Protein AF-A0A5C8AR98-F1 (afdb_monomer)

Solvent-accessible surface area (backbone atoms only — not comparable to full-atom values): 14645 Å² total; per-residue (Å²): 131,91,58,59,69,57,48,48,54,54,23,56,75,71,76,42,85,56,74,58,65,48,78,41,37,35,35,61,92,88,49,89,44,64,19,37,32,34,37,34,25,35,30,63,60,7,46,53,24,51,51,50,48,51,57,49,11,64,72,74,47,91,90,58,56,40,41,34,70,68,54,47,64,74,40,34,58,44,38,34,36,35,43,28,59,73,58,4,58,55,40,26,49,42,26,17,29,102,68,45,65,72,72,46,92,63,66,51,70,70,27,52,56,45,33,53,51,53,54,52,56,48,32,74,59,40,42,93,34,32,30,42,49,38,61,37,50,45,89,38,68,63,40,36,51,45,38,40,50,51,53,54,46,25,74,75,68,71,36,48,48,29,51,47,54,79,62,79,47,78,52,76,87,46,51,64,57,50,49,48,54,54,17,63,75,65,78,45,61,51,73,65,50,72,68,38,67,79,72,68,59,76,37,27,67,78,91,44,71,67,58,46,42,53,26,24,33,63,13,55,29,52,64,67,62,29,50,50,8,48,52,39,37,54,51,53,53,62,53,18,56,90,47,71,82,84,78,79,75,80,87,76,80,82,83,50,80,88,73,58,77,80,86,78,127

Sequence (265 aa):
MSSWVELEKEAKKAGVQPIFGIEIYTAPPEARSKHHMTLLAMNQEGLANINRMVSQSYADFYYKPTVTWETLKKYSAGIIALSGCADSQLASVLLGGKLYGEQRLEYTDRQFQHAIRVIRTYQQVFGRRYYIEVQRFSSFERTCILNPALQKLSRITGALLAATADVHYPYKSDTRMQSILYGAHRNADIQELETNWELGIPLTYPESDEEILKDLINTGLSAENAYEAIQTTADIAERCKGVELPKAPALKYKIREEDWESWSA

pLDDT: mean 90.5, std 10.05, range [57.72, 98.88]

Radius of gyration: 21.65 Å; Cα contacts (8 Å, |Δi|>4): 418; chains: 1; bounding box: 57×43×85 Å

Foldseek 3Di:
DPCVVVQVVVCVVVVHFDKDKDWAWEDDQPQPQTATKIKTQLAQLSVVLRVVQQVVLVVRHDPGSYRYPVSLQVRVPRMAIEQDDCRGPLNCLAANDDRGDDGHLGGDPVSLVVSLVVQVSVCVRNPLSYAYEQELQLVDSSSLSVLVSSVVSCVVNVHAYAYDLQADDADLVCLLVVLVVVCVVVVHDSVVSVPPVVSNGHSHDDPDLVSSLVSSVSSVDDSVSSVRNHVVNVVSSVSNPPH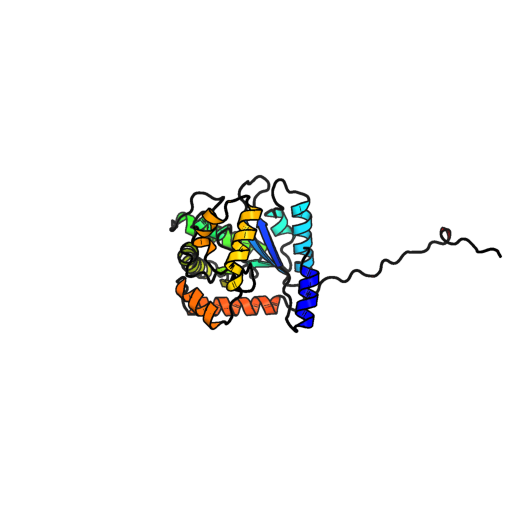DDDDDDPDDDDDDPVNDDPPDD

Structure (mmCIF, N/CA/C/O backbone):
data_AF-A0A5C8AR98-F1
#
_entry.id   AF-A0A5C8AR98-F1
#
loop_
_atom_site.group_PDB
_atom_site.id
_atom_site.type_symbol
_atom_site.label_atom_id
_atom_site.label_alt_id
_atom_site.label_comp_id
_atom_site.label_asym_id
_atom_site.label_entity_id
_atom_site.label_seq_id
_atom_site.pdbx_PDB_ins_code
_atom_site.Cartn_x
_atom_site.Cartn_y
_atom_site.Cartn_z
_atom_site.occupancy
_atom_site.B_iso_or_equiv
_atom_site.auth_seq_id
_atom_site.auth_comp_id
_atom_site.auth_asym_id
_atom_site.auth_atom_id
_atom_site.pdbx_PDB_model_num
ATOM 1 N N . MET A 1 1 ? -2.351 -7.154 15.971 1.00 66.88 1 MET A N 1
ATOM 2 C CA . MET A 1 1 ? -1.849 -5.799 15.661 1.00 66.88 1 MET A CA 1
ATOM 3 C C . MET A 1 1 ? -1.510 -5.093 16.962 1.00 66.88 1 MET A C 1
ATOM 5 O O . MET A 1 1 ? -2.425 -4.743 17.693 1.00 66.88 1 MET A O 1
ATOM 9 N N . SER A 1 2 ? -0.228 -4.972 17.308 1.00 71.44 2 SER A N 1
ATOM 10 C CA . SER A 1 2 ? 0.214 -4.471 18.623 1.00 71.44 2 SER A CA 1
ATOM 11 C C . SER A 1 2 ? 0.209 -2.942 18.750 1.00 71.44 2 SER A C 1
ATOM 13 O O . SER A 1 2 ? 0.084 -2.439 19.859 1.00 71.44 2 SER A O 1
ATOM 15 N N . SER A 1 3 ? 0.307 -2.198 17.644 1.00 86.50 3 SER A N 1
ATOM 16 C CA . SER A 1 3 ? 0.507 -0.737 17.656 1.00 86.50 3 SER A CA 1
ATOM 17 C C . SER A 1 3 ? -0.762 0.104 17.483 1.00 86.50 3 SER A C 1
ATOM 19 O O . SER A 1 3 ? -0.737 1.302 17.753 1.00 86.50 3 SER A O 1
ATOM 21 N N . TRP A 1 4 ? -1.884 -0.486 17.058 1.00 93.94 4 TRP A N 1
ATOM 22 C CA . TRP A 1 4 ? -3.091 0.280 16.713 1.00 93.94 4 TRP A CA 1
ATOM 23 C C . TRP A 1 4 ? -3.683 1.059 17.893 1.00 93.94 4 TRP A C 1
ATOM 25 O O . TRP A 1 4 ? -4.171 2.168 17.704 1.00 93.94 4 TRP A O 1
ATOM 35 N N . VAL A 1 5 ? -3.624 0.506 19.109 1.00 92.94 5 VAL A N 1
ATOM 36 C CA . VAL A 1 5 ? -4.147 1.175 20.313 1.00 92.94 5 VAL A CA 1
ATOM 37 C C . VAL A 1 5 ? -3.390 2.470 20.598 1.00 92.94 5 VAL A C 1
ATOM 39 O O . VAL A 1 5 ? -4.013 3.475 20.929 1.00 92.94 5 VAL A O 1
ATOM 42 N N . GLU A 1 6 ? -2.065 2.451 20.460 1.00 93.69 6 GLU A N 1
ATOM 43 C CA . GLU A 1 6 ? -1.239 3.634 20.700 1.00 93.69 6 GLU A CA 1
ATOM 44 C C . GLU A 1 6 ? -1.427 4.669 19.588 1.00 93.69 6 GLU A C 1
ATOM 46 O O . GLU A 1 6 ? -1.637 5.844 19.878 1.00 93.69 6 GLU A O 1
ATOM 51 N N . LEU A 1 7 ? -1.492 4.214 18.329 1.00 94.38 7 LEU A N 1
ATOM 52 C CA . LEU A 1 7 ? -1.832 5.063 17.185 1.00 94.38 7 LEU A CA 1
ATOM 53 C C . LEU A 1 7 ? -3.145 5.821 17.416 1.00 94.38 7 LEU A C 1
ATOM 55 O O . LEU A 1 7 ? -3.187 7.034 17.241 1.00 94.38 7 LEU A O 1
ATOM 59 N N . GLU A 1 8 ? -4.214 5.128 17.823 1.00 95.19 8 GLU A N 1
ATOM 60 C CA . GLU A 1 8 ? -5.515 5.766 18.040 1.00 95.19 8 GLU A CA 1
ATOM 61 C C . GLU A 1 8 ? -5.457 6.822 19.153 1.00 95.19 8 GLU A C 1
ATOM 63 O O . GLU A 1 8 ? -6.025 7.906 19.006 1.00 95.19 8 GLU A O 1
ATOM 68 N N . LYS A 1 9 ? -4.772 6.522 20.263 1.00 94.75 9 LYS A N 1
ATOM 69 C CA . LYS A 1 9 ? -4.639 7.443 21.399 1.00 94.75 9 LYS A CA 1
ATOM 70 C C . LYS A 1 9 ? -3.886 8.711 21.013 1.00 94.75 9 LYS A C 1
ATOM 72 O O . LYS A 1 9 ? -4.386 9.803 21.278 1.00 94.75 9 LYS A O 1
ATOM 77 N N . GLU A 1 10 ? -2.715 8.572 20.399 1.00 96.44 10 GLU A N 1
ATOM 78 C CA . GLU A 1 10 ? -1.867 9.716 20.059 1.00 96.44 10 GLU A CA 1
ATOM 79 C C . GLU A 1 10 ? -2.458 10.540 18.911 1.00 96.44 10 GLU A C 1
ATOM 81 O O . GLU A 1 10 ? -2.484 11.768 18.993 1.00 96.44 10 GLU A O 1
ATOM 86 N N . ALA A 1 11 ? -3.054 9.892 17.903 1.00 95.88 11 ALA A N 1
ATOM 87 C CA . ALA A 1 11 ? -3.754 10.593 16.828 1.00 95.88 11 ALA A CA 1
ATOM 88 C C . ALA A 1 11 ? -4.923 11.433 17.373 1.00 95.88 11 ALA A C 1
ATOM 90 O O . ALA A 1 11 ? -5.027 12.620 17.065 1.00 95.88 11 ALA A O 1
ATOM 91 N N . LYS A 1 12 ? -5.745 10.868 18.275 1.00 94.25 12 LYS A N 1
ATOM 92 C CA . LYS A 1 12 ? -6.845 11.601 18.927 1.00 94.25 12 LYS A CA 1
ATOM 93 C C . LYS A 1 12 ? -6.345 12.795 19.746 1.00 94.25 12 LYS A C 1
ATOM 95 O O . LYS A 1 12 ? -6.951 13.860 19.668 1.00 94.25 12 LYS A O 1
ATOM 100 N N . LYS A 1 13 ? -5.246 12.649 20.499 1.00 97.44 13 LYS A N 1
ATOM 101 C CA . LYS A 1 13 ? -4.630 13.766 21.246 1.00 97.44 13 LYS A CA 1
ATOM 102 C C . LYS A 1 13 ? -4.146 14.884 20.322 1.00 97.44 13 LYS A C 1
ATOM 104 O O . LYS A 1 13 ? -4.284 16.051 20.670 1.00 97.44 13 LYS A O 1
ATOM 109 N N . ALA A 1 14 ? -3.605 14.528 19.159 1.00 97.38 14 ALA A N 1
ATOM 110 C CA . ALA A 1 14 ? -3.105 15.472 18.164 1.00 97.38 14 ALA A CA 1
ATOM 111 C C . ALA A 1 14 ? -4.199 16.057 17.248 1.00 97.38 14 ALA A C 1
ATOM 113 O O . ALA A 1 14 ? -3.895 16.898 16.407 1.00 97.38 14 ALA A O 1
ATOM 114 N N . GLY A 1 15 ? -5.460 15.620 17.372 1.00 97.19 15 GLY A N 1
ATOM 115 C CA . GLY A 1 15 ? -6.537 16.029 16.462 1.00 97.19 15 GLY A CA 1
ATOM 116 C C . GLY A 1 15 ? -6.395 15.464 15.042 1.00 97.19 15 GLY A C 1
ATOM 117 O O . GLY A 1 15 ? -6.962 16.016 14.103 1.00 97.19 15 GLY A O 1
ATOM 118 N N . VAL A 1 16 ? -5.642 14.373 14.881 1.00 96.19 16 VAL A N 1
ATOM 119 C CA . VAL A 1 16 ? -5.394 13.689 13.606 1.00 96.19 16 VAL A CA 1
ATOM 120 C C . VAL A 1 16 ? -6.292 12.457 13.502 1.00 96.19 16 VAL A C 1
ATOM 122 O O . VAL A 1 16 ? -6.479 11.722 14.472 1.00 96.19 16 VAL A O 1
ATOM 125 N N . GLN A 1 17 ? -6.846 12.201 12.317 1.00 95.50 17 GLN A N 1
ATOM 126 C CA . GLN A 1 17 ? -7.608 10.980 12.055 1.00 95.50 17 GLN A CA 1
ATOM 127 C C . GLN A 1 17 ? -6.656 9.773 11.932 1.00 95.50 17 GLN A C 1
ATOM 129 O O . GLN A 1 17 ? -5.823 9.759 11.024 1.00 95.50 17 GLN A O 1
ATOM 134 N N . PRO A 1 18 ? -6.783 8.728 12.771 1.00 96.56 18 PRO A N 1
ATOM 135 C CA . PRO A 1 18 ? -6.050 7.486 12.561 1.00 96.56 18 PRO A CA 1
ATOM 136 C C . PRO A 1 18 ? -6.662 6.675 11.409 1.00 96.56 18 PRO A C 1
ATOM 138 O O . PRO A 1 18 ? -7.883 6.589 11.275 1.00 96.56 18 PRO A O 1
ATOM 141 N N . ILE A 1 19 ? -5.813 6.025 10.610 1.00 97.56 19 ILE A N 1
ATOM 142 C CA . ILE A 1 19 ? -6.217 5.009 9.629 1.00 97.56 19 ILE A CA 1
ATOM 143 C C . ILE A 1 19 ? -5.607 3.679 10.059 1.00 97.56 19 ILE A C 1
ATOM 145 O O . ILE A 1 19 ? -4.396 3.566 10.248 1.00 97.56 19 ILE A O 1
ATOM 149 N N . PHE A 1 20 ? -6.448 2.659 10.209 1.00 97.69 20 PHE A N 1
ATOM 150 C CA . PHE A 1 20 ? -6.004 1.332 10.618 1.00 97.69 20 PHE A CA 1
ATOM 151 C C . PHE A 1 20 ? -5.738 0.467 9.395 1.00 97.69 20 PHE A C 1
ATOM 153 O O . PHE A 1 20 ? -6.636 0.191 8.600 1.00 97.69 20 PHE A O 1
ATOM 160 N N . GLY A 1 21 ? -4.497 0.019 9.263 1.00 96.69 21 GLY A N 1
ATOM 161 C CA . GLY A 1 21 ? -4.063 -0.801 8.148 1.00 96.69 21 GLY A CA 1
ATOM 162 C C . GLY A 1 21 ? -2.933 -1.746 8.514 1.00 96.69 21 GLY A C 1
ATOM 163 O O . GLY A 1 21 ? -2.458 -1.774 9.655 1.00 96.69 21 GLY A O 1
ATOM 164 N N . ILE A 1 22 ? -2.541 -2.549 7.535 1.00 96.50 22 ILE A N 1
ATOM 165 C CA . ILE A 1 22 ? -1.459 -3.518 7.642 1.00 96.50 22 ILE A CA 1
ATOM 166 C C . ILE A 1 22 ? -0.828 -3.755 6.268 1.00 96.50 22 ILE A C 1
ATOM 168 O O . ILE A 1 22 ? -1.531 -3.850 5.262 1.00 96.50 22 ILE A O 1
ATOM 172 N N . GLU A 1 23 ? 0.491 -3.909 6.238 1.00 96.25 23 GLU A N 1
ATOM 173 C CA . GLU A 1 23 ? 1.185 -4.548 5.125 1.00 96.25 23 GLU A CA 1
ATOM 174 C C . GLU A 1 23 ? 1.235 -6.061 5.383 1.00 96.25 23 GLU A C 1
ATOM 176 O O . GLU A 1 23 ? 1.822 -6.527 6.363 1.00 96.25 23 GLU A O 1
ATOM 181 N N . ILE A 1 24 ? 0.553 -6.843 4.546 1.00 94.94 24 ILE A N 1
ATOM 182 C CA . ILE A 1 24 ? 0.507 -8.303 4.671 1.00 94.94 24 ILE A CA 1
ATOM 183 C C . ILE A 1 24 ? 1.537 -8.966 3.763 1.00 94.94 24 ILE A C 1
ATOM 185 O O . ILE A 1 24 ? 1.798 -8.510 2.652 1.00 94.94 24 ILE A O 1
ATOM 189 N N . TYR A 1 25 ? 2.024 -10.130 4.189 1.00 92.94 25 TYR A N 1
ATOM 190 C CA . TYR A 1 25 ? 2.599 -11.103 3.269 1.00 92.94 25 TYR A CA 1
ATOM 191 C C . TYR A 1 25 ? 1.483 -11.905 2.603 1.00 92.94 25 TYR A C 1
ATOM 193 O O . TYR A 1 25 ? 0.635 -12.472 3.294 1.00 92.94 25 TYR A O 1
ATOM 201 N N . THR A 1 26 ? 1.515 -12.027 1.279 1.00 90.75 26 THR A N 1
ATOM 202 C CA . THR A 1 26 ? 0.607 -12.883 0.511 1.00 90.75 26 THR A CA 1
ATOM 203 C C . THR A 1 26 ? 1.365 -13.819 -0.421 1.00 90.75 26 THR A C 1
ATOM 205 O O . THR A 1 26 ? 2.328 -13.428 -1.085 1.00 90.75 26 THR A O 1
ATOM 208 N N . ALA A 1 27 ? 0.954 -15.083 -0.420 1.00 87.75 27 ALA A N 1
ATOM 209 C CA . ALA A 1 27 ? 1.462 -16.138 -1.284 1.00 87.75 27 ALA A CA 1
ATOM 210 C C . ALA A 1 27 ? 0.544 -17.372 -1.181 1.00 87.75 27 ALA A C 1
ATOM 212 O O . ALA A 1 27 ? -0.232 -17.479 -0.222 1.00 87.75 27 ALA A O 1
ATOM 213 N N . PRO A 1 28 ? 0.644 -18.340 -2.107 1.00 80.56 28 PRO A N 1
ATOM 214 C CA . PRO A 1 28 ? 0.203 -19.706 -1.835 1.00 80.56 28 PRO A CA 1
ATOM 215 C C . PRO A 1 28 ? 0.894 -20.263 -0.569 1.00 80.56 28 PRO A C 1
ATOM 217 O O . PRO A 1 28 ? 2.057 -19.923 -0.349 1.00 80.56 28 PRO A O 1
ATOM 220 N N . PRO A 1 29 ? 0.243 -21.127 0.238 1.00 69.44 29 PRO A N 1
ATOM 221 C CA . PRO A 1 29 ? 0.796 -21.618 1.511 1.00 69.44 29 PRO A CA 1
ATOM 222 C C . PRO A 1 29 ? 2.224 -22.177 1.420 1.00 69.44 29 PRO A C 1
ATOM 224 O O . PRO A 1 29 ? 3.073 -21.856 2.246 1.00 69.44 29 PRO A O 1
ATOM 227 N N . GLU A 1 30 ? 2.499 -22.947 0.365 1.00 72.69 30 GLU A N 1
ATOM 228 C CA . GLU A 1 30 ? 3.781 -23.634 0.151 1.00 72.69 30 GLU A CA 1
ATOM 229 C C . GLU A 1 30 ? 4.837 -22.771 -0.558 1.00 72.69 30 GLU A C 1
ATOM 231 O O . GLU A 1 30 ? 5.970 -23.201 -0.791 1.00 72.69 30 GLU A O 1
ATOM 236 N N . ALA A 1 31 ? 4.483 -21.548 -0.958 1.00 77.75 31 ALA A N 1
ATOM 237 C CA . ALA A 1 31 ? 5.406 -20.684 -1.669 1.00 77.75 31 ALA A CA 1
ATOM 238 C C . ALA A 1 31 ? 6.447 -20.105 -0.703 1.00 77.75 31 ALA A C 1
ATOM 240 O O . ALA A 1 31 ? 6.134 -19.425 0.277 1.00 77.75 31 ALA A O 1
ATOM 241 N N . ARG A 1 32 ? 7.725 -20.331 -1.024 1.00 73.06 32 ARG A N 1
ATOM 242 C CA . ARG A 1 32 ? 8.847 -19.706 -0.306 1.00 73.06 32 ARG A CA 1
ATOM 243 C C . ARG A 1 32 ? 8.850 -18.187 -0.476 1.00 73.06 32 ARG A C 1
ATOM 245 O O . ARG A 1 32 ? 9.189 -17.460 0.454 1.00 73.06 32 ARG A O 1
ATOM 252 N N . SER A 1 33 ? 8.462 -17.725 -1.658 1.00 80.56 33 SER A N 1
ATOM 253 C CA . SER A 1 33 ? 8.428 -16.315 -2.028 1.00 80.56 33 SER A CA 1
ATOM 254 C C . SER A 1 33 ? 7.096 -15.700 -1.638 1.00 80.56 33 SER A C 1
ATOM 256 O O . SER A 1 33 ? 6.040 -16.235 -1.974 1.00 80.56 33 SER A O 1
ATOM 258 N N . LYS A 1 34 ? 7.154 -14.570 -0.935 1.00 86.62 34 LYS A N 1
ATOM 259 C CA . LYS A 1 34 ? 5.983 -13.851 -0.434 1.00 86.62 34 LYS A CA 1
ATOM 260 C C . LYS A 1 34 ? 5.996 -12.436 -0.966 1.00 86.62 34 LYS A C 1
ATOM 262 O O . LYS A 1 34 ? 7.065 -11.843 -1.078 1.00 86.62 34 LYS A O 1
ATOM 267 N N . HIS A 1 35 ? 4.815 -11.921 -1.259 1.00 91.00 35 HIS A N 1
ATOM 268 C CA . HIS A 1 35 ? 4.629 -10.570 -1.759 1.00 91.00 35 HIS A CA 1
ATOM 269 C C . HIS A 1 35 ? 4.024 -9.677 -0.695 1.00 91.00 35 HIS A C 1
ATOM 271 O O . HIS A 1 35 ? 3.261 -10.152 0.146 1.00 91.00 35 HIS A O 1
ATOM 277 N N . HIS A 1 36 ? 4.343 -8.392 -0.759 1.00 94.00 36 HIS A N 1
ATOM 278 C CA . HIS A 1 36 ? 3.704 -7.392 0.082 1.00 94.00 36 HIS A CA 1
ATOM 279 C C . HIS A 1 36 ? 2.401 -6.897 -0.552 1.00 94.00 36 HIS A C 1
ATOM 281 O O . HIS A 1 36 ? 2.277 -6.824 -1.778 1.00 94.00 36 HIS A O 1
ATOM 287 N N . MET A 1 37 ? 1.426 -6.570 0.291 1.00 96.44 37 MET A N 1
ATOM 288 C CA . MET A 1 37 ? 0.180 -5.922 -0.108 1.00 96.44 37 MET A CA 1
ATOM 289 C C . MET A 1 37 ? -0.343 -5.067 1.045 1.00 96.44 37 MET A C 1
ATOM 291 O O . MET A 1 37 ? -0.406 -5.531 2.184 1.00 96.44 37 MET A O 1
ATOM 295 N N . THR A 1 38 ? -0.758 -3.841 0.745 1.00 98.44 38 THR A N 1
ATOM 296 C CA . THR A 1 38 ? -1.234 -2.885 1.750 1.00 98.44 38 THR A CA 1
ATOM 297 C C . THR A 1 38 ? -2.752 -2.972 1.873 1.00 98.44 38 THR A C 1
ATOM 299 O O . THR A 1 38 ? -3.469 -2.810 0.883 1.00 98.44 38 THR A O 1
ATOM 302 N N . LEU A 1 39 ? -3.262 -3.214 3.082 1.00 98.56 39 LEU A N 1
ATOM 303 C CA . LEU A 1 39 ? -4.694 -3.264 3.385 1.00 98.56 39 LEU A CA 1
ATOM 304 C C . LEU A 1 39 ? -5.072 -2.178 4.393 1.00 98.56 39 LEU A C 1
ATOM 306 O O . LEU A 1 39 ? -4.418 -2.038 5.424 1.00 98.56 39 LEU A O 1
ATOM 310 N N . LEU A 1 40 ? -6.167 -1.466 4.133 1.00 98.69 40 LEU A N 1
ATOM 311 C CA . LEU A 1 40 ? -6.716 -0.421 4.998 1.00 98.69 40 LEU A CA 1
ATOM 312 C C . LEU A 1 40 ? -8.167 -0.752 5.369 1.00 98.69 40 LEU A C 1
ATOM 314 O O . LEU A 1 40 ? -8.963 -1.159 4.517 1.00 98.69 40 LEU A O 1
ATOM 318 N N . ALA A 1 41 ? -8.530 -0.571 6.637 1.00 98.50 41 ALA A N 1
ATOM 319 C CA . ALA A 1 41 ? -9.906 -0.701 7.097 1.00 98.50 41 ALA A CA 1
ATOM 320 C C . ALA A 1 41 ? -10.719 0.520 6.645 1.00 98.50 41 ALA A C 1
ATOM 322 O O . ALA A 1 41 ? -10.524 1.620 7.150 1.00 98.50 41 ALA A O 1
ATOM 323 N N . MET A 1 42 ? -11.658 0.314 5.720 1.00 98.44 42 MET A N 1
ATOM 324 C CA . MET A 1 42 ? -12.593 1.353 5.266 1.00 98.44 42 MET A CA 1
ATOM 325 C C . MET A 1 42 ? -13.729 1.568 6.275 1.00 98.44 42 MET A C 1
ATOM 327 O O . 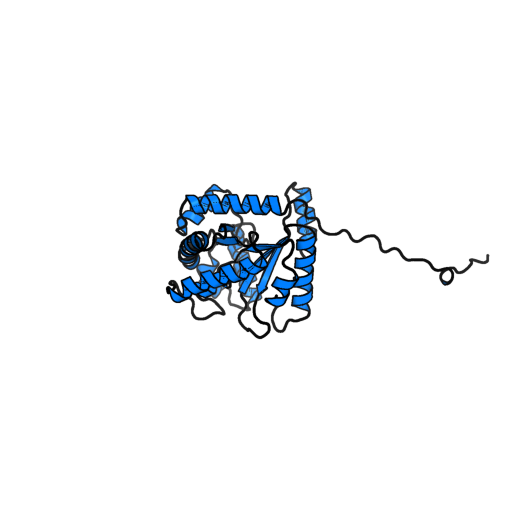MET A 1 42 ? -14.343 2.622 6.323 1.00 98.44 42 MET A O 1
ATOM 331 N N . ASN A 1 43 ? -14.063 0.538 7.054 1.00 98.38 43 ASN A N 1
ATOM 332 C CA . ASN A 1 43 ? -15.117 0.574 8.063 1.00 98.38 43 ASN A CA 1
ATOM 333 C C . ASN A 1 43 ? -14.846 -0.470 9.168 1.00 98.38 43 ASN A C 1
ATOM 335 O O . ASN A 1 43 ? -13.863 -1.215 9.113 1.00 98.38 43 ASN A O 1
ATOM 339 N N . GLN A 1 44 ? -15.744 -0.561 10.154 1.00 97.12 44 GLN A N 1
ATOM 340 C CA . GLN A 1 44 ? -15.611 -1.500 11.277 1.00 97.12 44 GLN A CA 1
ATOM 341 C C . GLN A 1 44 ? -15.624 -2.977 10.859 1.00 97.12 44 GLN A C 1
ATOM 343 O O . GLN A 1 44 ? -14.951 -3.800 11.483 1.00 97.12 44 GLN A O 1
ATOM 348 N N . GLU A 1 45 ? -16.341 -3.329 9.788 1.00 98.12 45 GLU A N 1
ATOM 349 C CA . GLU A 1 45 ? -16.289 -4.681 9.225 1.00 98.12 45 GLU A CA 1
ATOM 350 C C . GLU A 1 45 ? -14.897 -4.972 8.649 1.00 98.12 45 GLU A C 1
ATOM 352 O O . GLU A 1 45 ? -14.323 -6.023 8.932 1.00 98.12 45 GLU A O 1
ATOM 357 N N . GLY A 1 46 ? -14.319 -4.014 7.922 1.00 98.25 46 GLY A N 1
ATOM 358 C CA . GLY A 1 46 ? -12.954 -4.085 7.409 1.00 98.25 46 GLY A CA 1
ATOM 359 C C . GLY A 1 46 ? -11.918 -4.246 8.513 1.00 98.25 46 GLY A C 1
ATOM 360 O O . GLY A 1 46 ? -11.049 -5.107 8.417 1.00 98.25 46 GLY A O 1
ATOM 361 N N . LEU A 1 47 ? -12.050 -3.481 9.598 1.00 97.25 47 LEU A N 1
ATOM 362 C CA . LEU A 1 47 ? -11.192 -3.589 10.779 1.00 97.25 47 LEU A CA 1
ATOM 363 C C . LEU A 1 47 ? -11.250 -4.999 11.392 1.00 97.25 47 LEU A C 1
ATOM 365 O O . LEU A 1 47 ? -10.217 -5.605 11.693 1.00 97.25 47 LEU A O 1
ATOM 369 N N . ALA A 1 48 ? -12.457 -5.544 11.566 1.00 96.31 48 ALA A N 1
ATOM 370 C CA . ALA A 1 48 ? -12.650 -6.896 12.084 1.00 96.31 48 ALA A CA 1
ATOM 371 C C . ALA A 1 48 ? -12.083 -7.954 11.126 1.00 96.31 48 ALA A C 1
ATOM 373 O O . ALA A 1 48 ? -11.446 -8.914 11.561 1.00 96.31 48 ALA A O 1
ATOM 374 N N . ASN A 1 49 ? -12.276 -7.769 9.824 1.00 97.94 49 ASN A N 1
ATOM 375 C CA . ASN A 1 49 ? -11.788 -8.675 8.797 1.00 97.94 49 ASN A CA 1
ATOM 376 C C . ASN A 1 49 ? -10.262 -8.681 8.687 1.00 97.94 49 ASN A C 1
ATOM 378 O O . ASN A 1 49 ? -9.682 -9.764 8.643 1.00 97.94 49 ASN A O 1
ATOM 382 N N . ILE A 1 50 ? -9.600 -7.521 8.745 1.00 97.06 50 ILE A N 1
ATOM 383 C CA . ILE A 1 50 ? -8.133 -7.446 8.820 1.00 97.06 50 ILE A CA 1
ATOM 384 C C . ILE A 1 50 ? -7.632 -8.215 10.045 1.00 97.06 50 ILE A C 1
ATOM 386 O O . ILE A 1 50 ? -6.734 -9.043 9.921 1.00 97.06 50 ILE A O 1
ATOM 390 N N . ASN A 1 51 ? -8.248 -8.022 11.217 1.00 93.94 51 ASN A N 1
ATOM 391 C CA . ASN A 1 51 ? -7.871 -8.780 12.412 1.00 93.94 51 ASN A CA 1
ATOM 392 C C . ASN A 1 51 ? -8.051 -10.295 12.228 1.00 93.94 51 ASN A C 1
ATOM 394 O O . ASN A 1 51 ? -7.159 -11.049 12.602 1.00 93.94 51 ASN A O 1
ATOM 398 N N . ARG A 1 52 ? -9.146 -10.753 11.601 1.00 95.00 52 ARG A N 1
ATOM 399 C CA . ARG A 1 52 ? -9.345 -12.179 11.276 1.00 95.00 52 ARG A CA 1
ATOM 400 C C . ARG A 1 52 ? -8.266 -12.710 10.332 1.00 95.00 52 ARG A C 1
ATOM 402 O O . ARG A 1 52 ? -7.751 -13.797 10.582 1.00 95.00 52 ARG A O 1
ATOM 409 N N . MET A 1 53 ? -7.907 -11.955 9.289 1.00 94.62 53 MET A N 1
ATOM 410 C CA . MET A 1 53 ? -6.829 -12.334 8.366 1.00 94.62 53 MET A CA 1
ATOM 411 C C . MET A 1 53 ? -5.496 -12.481 9.099 1.00 94.62 53 MET A C 1
ATOM 413 O O . MET A 1 53 ? -4.783 -13.453 8.872 1.00 94.62 53 MET A O 1
ATOM 417 N N . VAL A 1 54 ? -5.177 -11.543 9.995 1.00 91.62 54 VAL A N 1
ATOM 418 C CA . VAL A 1 54 ? -3.958 -11.588 10.810 1.00 91.62 54 VAL A CA 1
ATOM 419 C C . VAL A 1 54 ? -3.987 -12.781 11.759 1.00 91.62 54 VAL A C 1
ATOM 421 O O . VAL A 1 54 ? -3.050 -13.565 11.775 1.00 91.62 54 VAL A O 1
ATOM 424 N N . SER A 1 55 ? -5.059 -12.977 12.526 1.00 90.25 55 SER A N 1
ATOM 425 C CA . SER A 1 55 ? -5.155 -14.119 13.441 1.00 90.25 55 SER A CA 1
ATOM 426 C C . SER A 1 55 ? -5.005 -15.455 12.712 1.00 90.25 55 SER A C 1
ATOM 428 O O . SER A 1 55 ? -4.273 -16.321 13.184 1.00 90.25 55 SER A O 1
ATOM 430 N N . GLN A 1 56 ? -5.640 -15.610 11.547 1.00 89.62 56 GLN A N 1
ATOM 431 C CA . GLN A 1 56 ? -5.512 -16.825 10.748 1.00 89.62 56 GLN A CA 1
ATOM 432 C C . GLN A 1 56 ? -4.097 -16.989 10.174 1.00 89.62 56 GLN A C 1
ATOM 434 O O . GLN A 1 56 ? -3.544 -18.084 10.213 1.00 89.62 56 GLN A O 1
ATOM 439 N N . SER A 1 57 ? -3.472 -15.911 9.695 1.00 88.50 57 SER A N 1
ATOM 440 C CA . SER A 1 57 ? -2.119 -15.990 9.138 1.00 88.50 57 SER A CA 1
ATOM 441 C C . SER A 1 57 ? -1.082 -16.417 10.177 1.00 88.50 57 SER A C 1
ATOM 443 O O . SER A 1 57 ? -0.098 -17.049 9.809 1.00 88.50 57 SER A O 1
ATOM 445 N N . TYR A 1 58 ? -1.310 -16.126 11.462 1.00 84.12 58 TYR A N 1
ATOM 446 C CA . TYR A 1 58 ? -0.485 -16.613 12.571 1.00 84.12 58 TYR A CA 1
ATOM 447 C C . TYR A 1 58 ? -0.804 -18.053 13.008 1.00 84.12 58 TYR A C 1
ATOM 449 O O . TYR A 1 58 ? 0.058 -18.699 13.595 1.00 84.12 58 TYR A O 1
ATOM 457 N N . ALA A 1 59 ? -2.006 -18.566 12.740 1.00 79.19 59 ALA A N 1
ATOM 458 C CA . ALA A 1 59 ? -2.350 -19.957 13.040 1.00 79.19 59 ALA A CA 1
ATOM 459 C C . ALA A 1 59 ? -1.736 -20.936 12.024 1.00 79.19 59 ALA A C 1
ATOM 461 O O . ALA A 1 59 ? -1.327 -22.033 12.395 1.00 79.19 59 ALA A O 1
ATOM 462 N N . ASP A 1 60 ? -1.626 -20.509 10.763 1.00 67.75 60 ASP A N 1
ATOM 463 C CA . ASP A 1 60 ? -1.346 -21.397 9.631 1.00 67.75 60 ASP A CA 1
ATOM 464 C C . ASP A 1 60 ? 0.085 -21.246 9.050 1.00 67.75 60 ASP A C 1
ATOM 466 O O . ASP A 1 60 ? 0.360 -21.757 7.964 1.00 67.75 60 ASP A O 1
ATOM 470 N N . PHE A 1 61 ? 1.015 -20.517 9.695 1.00 65.06 61 PHE A N 1
ATOM 471 C CA . PHE A 1 61 ? 2.316 -20.202 9.072 1.00 65.06 61 PHE A CA 1
ATOM 472 C C . PHE A 1 61 ? 3.476 -21.139 9.413 1.00 65.06 61 PHE A C 1
ATOM 474 O O . PHE A 1 61 ? 3.656 -21.568 10.545 1.00 65.06 61 PHE A O 1
ATOM 481 N N . TYR A 1 62 ? 4.350 -21.329 8.417 1.00 57.72 62 TYR A N 1
ATOM 482 C CA . TYR A 1 62 ? 5.614 -22.061 8.550 1.00 57.72 62 TYR A CA 1
ATOM 483 C C . TYR A 1 62 ? 6.835 -21.137 8.777 1.00 57.72 62 TYR A C 1
ATOM 485 O O . TYR A 1 62 ? 7.648 -21.389 9.657 1.00 57.72 62 TYR A O 1
ATOM 493 N N . TYR A 1 63 ? 6.958 -20.028 8.021 1.00 61.75 63 TYR A N 1
ATOM 494 C CA . TYR A 1 63 ? 8.102 -19.082 8.119 1.00 61.75 63 TYR A CA 1
ATOM 495 C C . TYR A 1 63 ? 7.729 -17.642 8.502 1.00 61.75 63 TYR A C 1
ATOM 497 O O . TYR A 1 63 ? 8.416 -16.995 9.282 1.00 61.75 63 TYR A O 1
ATOM 505 N N . LYS A 1 64 ? 6.659 -17.111 7.901 1.00 74.81 64 LYS A N 1
ATOM 506 C CA . LYS A 1 64 ? 6.105 -15.777 8.184 1.00 74.81 64 LYS A CA 1
ATOM 507 C C . LYS A 1 64 ? 4.584 -15.857 8.089 1.00 74.81 64 LYS A C 1
ATOM 509 O O . LYS A 1 64 ? 4.130 -16.537 7.161 1.00 74.81 64 LYS A O 1
ATOM 514 N N . PRO A 1 65 ? 3.824 -15.157 8.941 1.00 83.50 65 PRO A N 1
ATOM 515 C CA . PRO A 1 65 ? 2.372 -15.070 8.819 1.00 83.50 65 PRO A CA 1
ATOM 516 C C . PRO A 1 65 ? 1.980 -14.666 7.398 1.00 83.50 65 PRO A C 1
ATOM 518 O O . PRO A 1 65 ? 2.415 -13.623 6.922 1.00 83.50 65 PRO A O 1
ATOM 521 N N . THR A 1 66 ? 1.254 -15.528 6.679 1.00 89.94 66 THR A N 1
ATOM 522 C CA . THR A 1 66 ? 0.928 -15.332 5.251 1.00 89.94 66 THR A CA 1
ATOM 523 C C . THR A 1 66 ? -0.574 -15.395 5.035 1.00 89.94 66 THR A C 1
ATOM 525 O O . THR A 1 66 ? -1.235 -16.317 5.501 1.00 89.94 66 THR A O 1
ATOM 528 N N . VAL A 1 67 ? -1.116 -14.415 4.319 1.00 92.56 67 VAL A N 1
ATOM 529 C CA . VAL A 1 67 ? -2.525 -14.366 3.933 1.00 92.56 67 VAL A CA 1
ATOM 530 C C . VAL A 1 67 ? -2.678 -14.985 2.544 1.00 92.56 67 VAL A C 1
ATOM 532 O O . VAL A 1 67 ? -2.127 -14.490 1.557 1.00 92.56 67 VAL A O 1
ATOM 535 N N . THR A 1 68 ? -3.431 -16.080 2.470 1.00 92.12 68 THR A N 1
ATOM 536 C CA . THR A 1 68 ? -3.710 -16.795 1.218 1.00 92.12 68 THR A CA 1
ATOM 537 C C . THR A 1 68 ? -4.777 -16.084 0.388 1.00 92.12 68 THR A C 1
ATOM 539 O O . THR A 1 68 ? -5.535 -15.244 0.883 1.00 92.12 68 THR A O 1
ATOM 542 N N . TRP A 1 69 ? -4.886 -16.466 -0.884 1.00 92.75 69 TRP A N 1
ATOM 543 C CA . TRP A 1 69 ? -5.933 -15.972 -1.776 1.00 92.75 69 TRP A CA 1
ATOM 544 C C . TRP A 1 69 ? -7.348 -16.290 -1.262 1.00 92.75 69 TRP A C 1
ATOM 546 O O . TRP A 1 69 ? -8.263 -15.472 -1.356 1.00 92.75 69 TRP A O 1
ATOM 556 N N . GLU A 1 70 ? -7.536 -17.468 -0.672 1.00 93.12 70 GLU A N 1
ATOM 557 C CA . GLU A 1 70 ? -8.786 -17.922 -0.057 1.00 93.12 70 GLU A CA 1
ATOM 558 C C . GLU A 1 70 ? -9.179 -17.023 1.110 1.00 93.12 70 GLU A C 1
ATOM 560 O O . GLU A 1 70 ? -10.329 -16.588 1.197 1.00 93.12 70 GLU A O 1
ATOM 565 N N . THR A 1 71 ? -8.211 -16.690 1.962 1.00 94.06 71 THR A N 1
ATOM 566 C CA . THR A 1 71 ? -8.407 -15.788 3.098 1.00 94.06 71 THR A CA 1
ATOM 567 C C . THR A 1 71 ? -8.734 -14.369 2.630 1.00 94.06 71 THR A C 1
ATOM 569 O O . THR A 1 71 ? -9.657 -13.758 3.173 1.00 94.06 71 THR A O 1
ATOM 572 N N . LEU A 1 72 ? -8.066 -13.869 1.580 1.00 95.44 72 LEU A N 1
ATOM 573 C CA . LEU A 1 72 ? -8.399 -12.576 0.969 1.00 95.44 72 LEU A CA 1
ATOM 574 C C . LEU A 1 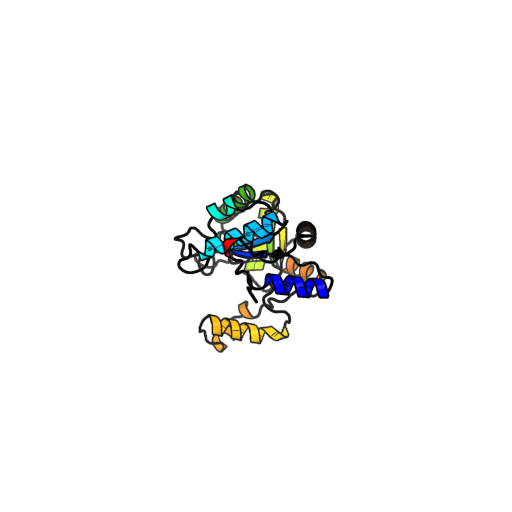72 ? -9.844 -12.550 0.465 1.00 95.44 72 LEU A C 1
ATOM 576 O O . LEU A 1 72 ? -10.592 -11.654 0.841 1.00 95.44 72 LEU A O 1
ATOM 580 N N . LYS A 1 73 ? -10.265 -13.548 -0.324 1.00 96.25 73 LYS A N 1
ATOM 581 C CA . LYS A 1 73 ? -11.652 -13.659 -0.818 1.00 96.25 73 LYS A CA 1
ATOM 582 C C . LYS A 1 73 ? -12.665 -13.703 0.326 1.00 96.25 73 LYS A C 1
ATOM 584 O O . LYS A 1 73 ? -13.707 -13.064 0.243 1.00 96.25 73 LYS A O 1
ATOM 589 N N . LYS A 1 74 ? -12.363 -14.461 1.384 1.00 97.31 74 LYS A N 1
ATOM 590 C CA . LYS A 1 74 ? -13.276 -14.685 2.510 1.00 97.31 74 LYS A CA 1
ATOM 591 C C . LYS A 1 74 ? -13.504 -13.430 3.351 1.00 97.31 74 LYS A C 1
ATOM 593 O O . LYS A 1 74 ? -14.618 -13.223 3.821 1.00 97.31 74 LYS A O 1
ATOM 598 N N . TYR A 1 75 ? -12.472 -12.612 3.553 1.00 97.81 75 TYR A N 1
ATOM 599 C CA . TYR A 1 75 ? -12.529 -11.468 4.465 1.00 97.81 75 TYR A CA 1
ATOM 600 C C . TYR A 1 75 ? -12.324 -10.114 3.762 1.00 97.81 75 TYR A C 1
ATOM 602 O O . TYR A 1 75 ? -11.946 -9.148 4.406 1.00 97.81 75 TYR A O 1
ATOM 610 N N . SER A 1 76 ? -12.566 -9.983 2.453 1.00 98.06 76 SER A N 1
ATOM 611 C CA . SER A 1 76 ? -12.310 -8.715 1.740 1.00 98.06 76 SER A CA 1
ATOM 612 C C . SER A 1 76 ? -13.314 -7.595 2.036 1.00 98.06 76 SER A C 1
ATOM 614 O O . SER A 1 76 ? -13.065 -6.443 1.673 1.00 98.06 76 SER A O 1
ATOM 616 N N . ALA A 1 77 ? -14.474 -7.889 2.629 1.00 98.62 77 ALA A N 1
ATOM 617 C CA . ALA A 1 77 ? -15.515 -6.894 2.890 1.00 98.62 77 ALA A CA 1
ATOM 618 C C . ALA A 1 77 ? -15.008 -5.779 3.825 1.00 98.62 77 ALA A C 1
ATOM 620 O O . ALA A 1 77 ? -14.271 -6.038 4.774 1.00 98.62 77 ALA A O 1
ATOM 621 N N . GLY A 1 78 ? -15.351 -4.525 3.513 1.00 98.44 78 GLY A N 1
ATOM 622 C CA . GLY A 1 78 ? -14.917 -3.358 4.289 1.00 98.44 78 GLY A CA 1
ATOM 623 C C . GLY A 1 78 ? -13.434 -2.972 4.163 1.00 98.44 78 GLY A C 1
ATOM 624 O O . GLY A 1 78 ? -12.997 -2.059 4.851 1.00 98.44 78 GLY A O 1
ATOM 625 N N . ILE A 1 79 ? -12.650 -3.628 3.302 1.00 98.81 79 ILE A N 1
ATOM 626 C CA . ILE A 1 79 ? -11.208 -3.367 3.134 1.00 98.81 79 ILE A CA 1
ATOM 627 C C . ILE A 1 79 ? -10.924 -2.608 1.829 1.00 98.81 79 ILE A C 1
ATOM 629 O O . ILE A 1 79 ? -11.515 -2.919 0.789 1.00 98.81 79 ILE A O 1
ATOM 633 N N . ILE A 1 80 ? -10.020 -1.629 1.894 1.00 98.88 80 ILE A N 1
ATOM 634 C CA . ILE A 1 80 ? -9.322 -1.024 0.751 1.00 98.88 80 ILE A CA 1
ATOM 635 C C . ILE A 1 80 ? -7.966 -1.713 0.588 1.00 98.88 80 ILE A C 1
ATOM 637 O O . ILE A 1 80 ? -7.296 -2.009 1.574 1.00 98.88 80 ILE A O 1
ATOM 641 N N . ALA A 1 81 ? -7.579 -1.976 -0.654 1.00 98.75 81 ALA A N 1
ATOM 642 C CA . ALA A 1 81 ? -6.356 -2.674 -1.013 1.00 98.75 81 ALA A CA 1
ATOM 643 C C . ALA A 1 81 ? -5.514 -1.818 -1.960 1.00 98.75 81 ALA A C 1
ATOM 645 O O . ALA A 1 81 ? -6.016 -1.393 -3.001 1.00 98.75 81 ALA A O 1
ATOM 646 N N . LEU A 1 82 ? -4.241 -1.619 -1.631 1.00 98.75 82 LEU A N 1
ATOM 647 C CA . LEU A 1 82 ? -3.253 -1.069 -2.557 1.00 98.75 82 LEU A CA 1
ATOM 648 C C . LEU A 1 82 ? -2.381 -2.209 -3.089 1.00 98.75 82 LEU A C 1
ATOM 650 O O . LEU A 1 82 ? -2.187 -3.222 -2.410 1.00 98.75 82 LEU A O 1
ATOM 654 N N . SER A 1 83 ? -1.861 -2.062 -4.307 1.00 97.94 83 SER A N 1
ATOM 655 C CA . SER A 1 83 ? -1.049 -3.107 -4.934 1.00 97.94 83 SER A CA 1
ATOM 656 C C . SER A 1 83 ? 0.212 -3.466 -4.146 1.00 97.94 83 SER A C 1
ATOM 658 O O . SER A 1 83 ? 0.681 -4.586 -4.319 1.00 97.94 83 SER A O 1
ATOM 660 N N . GLY A 1 84 ? 0.723 -2.576 -3.286 1.00 95.00 84 GLY A N 1
ATOM 661 C CA . GLY A 1 84 ? 1.937 -2.762 -2.492 1.00 95.00 84 GLY A CA 1
ATOM 662 C C . GLY A 1 84 ? 3.179 -2.133 -3.131 1.00 95.00 84 GLY A C 1
ATOM 663 O O . GLY A 1 84 ? 3.142 -1.657 -4.268 1.00 95.00 84 GLY A O 1
ATOM 664 N N . CYS A 1 85 ? 4.289 -2.191 -2.393 1.00 93.19 85 CYS A N 1
ATOM 665 C CA . CYS A 1 85 ? 5.595 -1.634 -2.752 1.00 93.19 85 CYS A CA 1
ATOM 666 C C . CYS A 1 85 ? 6.313 -2.412 -3.880 1.00 93.19 85 CYS A C 1
ATOM 668 O O . CYS A 1 85 ? 5.729 -3.248 -4.583 1.00 93.19 85 CYS A O 1
ATOM 670 N N . ALA A 1 86 ? 7.616 -2.173 -4.053 1.00 89.94 86 ALA A N 1
ATOM 671 C CA . ALA A 1 86 ? 8.452 -2.848 -5.051 1.00 89.94 86 ALA A CA 1
ATOM 672 C C . ALA A 1 86 ? 8.582 -4.379 -4.862 1.00 89.94 86 ALA A C 1
ATOM 674 O O . ALA A 1 86 ? 8.977 -5.064 -5.812 1.00 89.94 86 ALA A O 1
ATOM 675 N N . ASP A 1 87 ? 8.216 -4.905 -3.684 1.00 89.38 87 ASP A N 1
ATOM 676 C CA . ASP A 1 87 ? 8.145 -6.340 -3.354 1.00 89.38 87 ASP A CA 1
ATOM 677 C C . ASP A 1 87 ? 6.721 -6.928 -3.503 1.00 89.38 87 ASP A C 1
ATOM 679 O O . ASP A 1 87 ? 6.452 -8.088 -3.166 1.00 89.38 87 ASP A O 1
ATOM 683 N N . SER A 1 88 ? 5.777 -6.155 -4.045 1.00 94.31 88 SER A N 1
ATOM 684 C CA . SER A 1 88 ? 4.431 -6.639 -4.358 1.00 94.31 88 SER A CA 1
ATOM 685 C C . SER A 1 88 ? 4.404 -7.655 -5.498 1.00 94.31 88 SER A C 1
ATOM 687 O O . SER A 1 88 ? 5.332 -7.755 -6.308 1.00 94.31 88 SER A O 1
ATOM 689 N N . GLN A 1 89 ? 3.296 -8.396 -5.615 1.00 94.19 89 GLN A N 1
ATOM 690 C CA . GLN A 1 89 ? 3.088 -9.324 -6.730 1.00 94.19 89 GLN A CA 1
ATOM 691 C C . GLN A 1 89 ? 3.075 -8.573 -8.068 1.00 94.19 89 GLN A C 1
ATOM 693 O O . GLN A 1 89 ? 3.652 -9.044 -9.047 1.00 94.19 89 GLN A O 1
ATOM 698 N N . LEU A 1 90 ? 2.445 -7.393 -8.103 1.00 96.00 90 LEU A N 1
ATOM 699 C CA . LEU A 1 90 ? 2.352 -6.571 -9.305 1.00 96.00 90 LEU A CA 1
ATOM 700 C C . LEU A 1 90 ? 3.737 -6.094 -9.764 1.00 96.00 90 LEU A C 1
ATOM 702 O O . LEU A 1 90 ? 4.092 -6.287 -10.929 1.00 96.00 90 LEU A O 1
ATOM 706 N N . ALA A 1 91 ? 4.538 -5.548 -8.845 1.00 95.31 91 ALA A N 1
ATOM 707 C CA . ALA A 1 91 ? 5.901 -5.113 -9.139 1.00 95.31 91 ALA A CA 1
ATOM 708 C C . ALA A 1 91 ? 6.809 -6.292 -9.526 1.00 95.31 91 ALA A C 1
ATOM 710 O O . ALA A 1 91 ? 7.546 -6.210 -10.509 1.00 95.31 91 ALA A O 1
ATOM 711 N N . SER A 1 92 ? 6.696 -7.423 -8.823 1.00 93.81 92 SER A N 1
ATOM 712 C CA . SER A 1 92 ? 7.485 -8.634 -9.088 1.00 93.81 92 SER A CA 1
ATOM 713 C C . SER A 1 92 ? 7.203 -9.237 -10.467 1.00 93.81 92 SER A C 1
ATOM 715 O O . SER A 1 92 ? 8.120 -9.709 -11.143 1.00 93.81 92 SER A O 1
ATOM 717 N N . VAL A 1 93 ? 5.946 -9.206 -10.923 1.00 94.62 93 VAL A N 1
ATOM 718 C CA . VAL A 1 93 ? 5.584 -9.673 -12.269 1.00 94.62 93 VAL A CA 1
ATOM 719 C C . VAL A 1 93 ? 6.277 -8.849 -13.353 1.00 94.62 93 VAL A C 1
ATOM 721 O O . VAL A 1 93 ? 6.712 -9.421 -14.353 1.00 94.62 93 VAL A O 1
ATOM 724 N N . LEU A 1 94 ? 6.424 -7.539 -13.150 1.00 95.81 94 LEU A N 1
ATOM 725 C CA . LEU A 1 94 ? 7.132 -6.662 -14.080 1.00 95.81 94 LEU A CA 1
ATOM 726 C C . LEU A 1 94 ? 8.652 -6.854 -13.955 1.00 95.81 94 LEU A C 1
ATOM 728 O O . LEU A 1 94 ? 9.300 -7.324 -14.890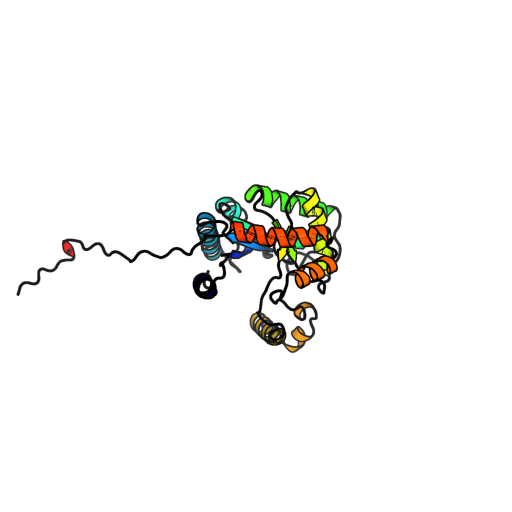 1.00 95.81 94 LEU A O 1
ATOM 732 N N . LEU A 1 95 ? 9.217 -6.581 -12.779 1.00 95.00 95 LEU A N 1
ATOM 733 C CA . LEU A 1 95 ? 10.658 -6.366 -12.599 1.00 95.00 95 LEU A CA 1
ATOM 734 C C . LEU A 1 95 ? 11.376 -7.430 -11.758 1.00 95.00 95 LEU A C 1
ATOM 736 O O . LEU A 1 95 ? 12.550 -7.263 -11.432 1.00 95.00 95 LEU A O 1
ATOM 740 N N . GLY A 1 96 ? 10.701 -8.516 -11.375 1.00 89.88 96 GLY A N 1
ATOM 741 C CA . GLY A 1 96 ? 11.270 -9.522 -10.472 1.00 89.88 96 GLY A CA 1
ATOM 742 C C . GLY A 1 96 ? 11.584 -8.927 -9.099 1.00 89.88 96 GLY A C 1
ATOM 743 O O . GLY A 1 96 ? 11.082 -7.853 -8.766 1.00 89.88 96 GLY A O 1
ATOM 744 N N . GLY A 1 97 ? 12.417 -9.589 -8.299 1.00 76.94 97 GLY A N 1
ATOM 745 C CA . GLY A 1 97 ? 12.812 -9.066 -6.989 1.00 76.94 97 GLY A CA 1
ATOM 746 C C . GLY A 1 97 ? 13.346 -10.139 -6.052 1.00 76.94 97 GLY A C 1
ATOM 747 O O . GLY A 1 97 ? 13.473 -11.298 -6.435 1.00 76.94 97 GLY A O 1
ATOM 748 N N . LYS A 1 98 ? 13.622 -9.749 -4.803 1.00 59.53 98 LYS A N 1
ATOM 749 C CA . LYS A 1 98 ? 14.459 -10.479 -3.829 1.00 59.53 98 LYS A CA 1
ATOM 750 C C . LYS A 1 98 ? 14.121 -11.963 -3.640 1.00 59.53 98 LYS A C 1
ATOM 752 O O . LYS A 1 98 ? 14.988 -12.741 -3.259 1.00 59.53 98 LYS A O 1
ATOM 757 N N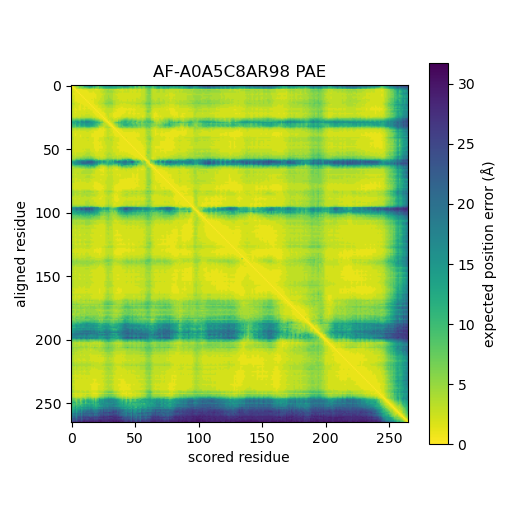 . LEU A 1 99 ? 12.876 -12.360 -3.902 1.00 66.94 99 LEU A N 1
ATOM 758 C CA . LEU A 1 99 ? 12.429 -13.753 -3.848 1.00 66.94 99 LEU A CA 1
ATOM 759 C C . LEU A 1 99 ? 11.731 -14.222 -5.139 1.00 66.94 99 LEU A C 1
ATOM 761 O O . LEU A 1 99 ? 11.264 -15.356 -5.187 1.00 66.94 99 LEU A O 1
ATOM 765 N N . TYR A 1 100 ? 11.627 -13.399 -6.185 1.00 69.19 100 TYR A N 1
ATOM 766 C CA . TYR A 1 100 ? 10.845 -13.698 -7.390 1.00 69.19 100 TYR A CA 1
ATOM 767 C C . TYR A 1 100 ? 11.643 -13.453 -8.677 1.00 69.19 100 TYR A C 1
ATOM 769 O O . TYR A 1 100 ? 11.451 -12.463 -9.387 1.00 69.19 100 TYR A O 1
ATOM 777 N N . GLY A 1 101 ? 12.532 -14.399 -8.983 1.00 77.31 101 GLY A N 1
ATOM 778 C CA . GLY A 1 101 ? 13.425 -14.332 -10.140 1.00 77.31 101 GLY A CA 1
ATOM 779 C C . GLY A 1 101 ? 14.440 -13.193 -10.048 1.00 77.31 101 GLY A C 1
ATOM 780 O O . GLY A 1 101 ? 14.478 -12.442 -9.077 1.00 77.31 101 GLY A O 1
ATOM 781 N N . GLU A 1 102 ? 15.271 -13.061 -11.075 1.00 83.50 102 GLU A N 1
ATOM 782 C CA . GLU A 1 102 ? 16.269 -11.993 -11.127 1.00 83.50 102 GLU A CA 1
ATOM 783 C C . GLU A 1 102 ? 15.598 -10.620 -11.202 1.00 83.50 102 GLU A C 1
ATOM 785 O O . GLU A 1 102 ? 14.597 -10.435 -11.907 1.00 83.50 102 GLU A O 1
ATOM 790 N N . GLN A 1 103 ? 16.153 -9.662 -10.462 1.00 85.81 103 GLN A N 1
ATOM 791 C CA . GLN A 1 103 ? 15.776 -8.260 -10.558 1.00 85.81 103 GLN A CA 1
ATOM 792 C C . GLN A 1 103 ? 16.119 -7.736 -11.953 1.00 85.81 103 GLN A C 1
ATOM 794 O O . GLN A 1 103 ? 17.218 -7.943 -12.458 1.00 85.81 103 GLN A O 1
ATOM 799 N N . ARG A 1 104 ? 15.155 -7.054 -12.568 1.00 92.19 104 ARG A N 1
ATOM 800 C CA . ARG A 1 104 ? 15.257 -6.480 -13.910 1.00 92.19 104 ARG A CA 1
ATOM 801 C C . ARG A 1 104 ? 14.923 -4.999 -13.872 1.00 92.19 104 ARG A C 1
ATOM 803 O O . ARG A 1 104 ? 14.218 -4.537 -12.975 1.00 92.19 104 ARG A O 1
ATOM 810 N N . LEU A 1 105 ? 15.387 -4.293 -14.896 1.00 92.06 105 LEU A N 1
ATOM 811 C CA . LEU A 1 105 ? 15.090 -2.881 -15.141 1.00 92.06 105 LEU A CA 1
ATOM 812 C C . LEU A 1 105 ? 14.249 -2.678 -16.411 1.00 92.06 105 LEU A C 1
ATOM 814 O O . LEU A 1 105 ? 14.077 -1.575 -16.914 1.00 92.06 105 LEU A O 1
ATOM 818 N N . GLU A 1 106 ? 13.679 -3.767 -16.913 1.00 94.31 106 GLU A N 1
ATOM 819 C CA . GLU A 1 106 ? 12.792 -3.782 -18.064 1.00 94.31 106 GLU A CA 1
ATOM 820 C C . GLU A 1 106 ? 11.780 -4.924 -17.934 1.00 94.31 106 GLU A C 1
ATOM 822 O O . GLU A 1 106 ? 11.985 -5.897 -17.196 1.00 94.31 106 GLU A O 1
ATOM 827 N N . TYR A 1 107 ? 10.664 -4.791 -18.648 1.00 95.94 107 TYR A N 1
ATOM 828 C CA . TYR A 1 107 ? 9.623 -5.804 -18.727 1.00 95.94 107 TYR A CA 1
ATOM 829 C C . TYR A 1 107 ? 9.210 -6.037 -20.180 1.00 95.94 107 TYR A C 1
ATOM 831 O O . TYR A 1 107 ? 9.150 -5.130 -21.003 1.00 95.94 107 TYR A O 1
ATOM 839 N N . THR A 1 108 ? 8.879 -7.284 -20.476 1.00 97.06 108 THR A N 1
ATOM 840 C CA . THR A 1 108 ? 8.349 -7.735 -21.763 1.00 97.06 108 THR A CA 1
ATOM 841 C C . THR A 1 108 ? 6.844 -7.495 -21.854 1.00 97.06 108 THR A C 1
ATOM 843 O O . THR A 1 108 ? 6.143 -7.427 -20.837 1.00 97.06 108 THR A O 1
ATOM 846 N N . ASP A 1 109 ? 6.300 -7.515 -23.071 1.00 97.69 109 ASP A N 1
ATOM 847 C CA . ASP A 1 109 ? 4.848 -7.482 -23.290 1.00 97.69 109 ASP A CA 1
ATOM 848 C C . ASP A 1 109 ? 4.124 -8.607 -22.543 1.00 97.69 109 ASP A C 1
ATOM 850 O O . ASP A 1 109 ? 3.045 -8.409 -21.984 1.00 97.69 109 ASP A O 1
ATOM 854 N N . ARG A 1 110 ? 4.733 -9.796 -22.455 1.00 97.75 110 ARG A N 1
ATOM 855 C CA . ARG A 1 110 ? 4.162 -10.928 -21.715 1.00 97.75 110 ARG A CA 1
ATOM 856 C C . ARG A 1 110 ? 4.005 -10.615 -20.225 1.00 97.75 110 ARG A C 1
ATOM 858 O O . ARG A 1 110 ? 2.980 -10.977 -19.641 1.00 97.75 110 ARG A O 1
ATOM 865 N N . GLN A 1 111 ? 4.998 -9.967 -19.616 1.00 97.50 111 GLN A N 1
ATOM 866 C CA . GLN A 1 111 ? 4.956 -9.540 -18.212 1.00 97.50 111 GLN A CA 1
ATOM 867 C C . GLN A 1 111 ? 3.941 -8.415 -18.011 1.00 97.50 111 GLN A C 1
ATOM 869 O O . GLN A 1 111 ? 3.150 -8.478 -17.074 1.00 97.50 111 GLN A O 1
ATOM 874 N N . PHE A 1 112 ? 3.868 -7.459 -18.936 1.00 98.38 112 PHE A N 1
ATOM 87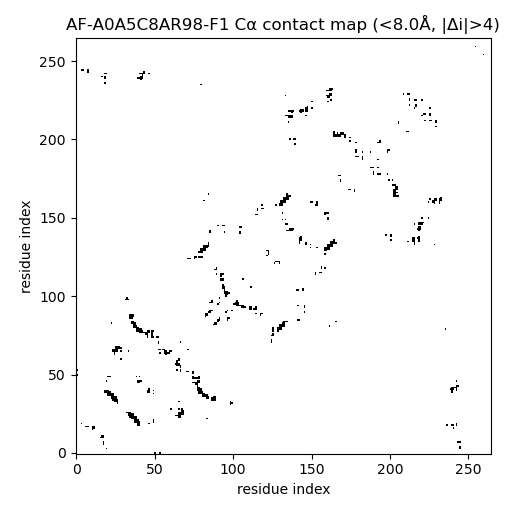5 C CA . PHE A 1 112 ? 2.867 -6.395 -18.889 1.00 98.38 112 PHE A CA 1
ATOM 876 C C . PHE A 1 112 ? 1.431 -6.944 -18.984 1.00 98.38 112 PHE A C 1
ATOM 878 O O . PHE A 1 112 ? 0.569 -6.615 -18.170 1.00 98.38 112 PHE A O 1
ATOM 885 N N . GLN A 1 113 ? 1.177 -7.887 -19.899 1.00 98.56 113 GLN A N 1
ATOM 886 C CA . GLN A 1 113 ? -0.108 -8.593 -19.985 1.00 98.56 113 GLN A CA 1
ATOM 887 C C . GLN A 1 113 ? -0.410 -9.416 -18.728 1.00 98.56 113 GLN A C 1
ATOM 889 O O . GLN A 1 113 ? -1.569 -9.585 -18.345 1.00 98.56 113 GLN A O 1
ATOM 894 N N . HIS A 1 114 ? 0.621 -9.945 -18.068 1.00 98.12 114 HIS A N 1
ATOM 895 C CA . HIS A 1 114 ? 0.454 -10.630 -16.794 1.00 98.12 114 HIS A CA 1
ATOM 896 C C . HIS A 1 114 ? 0.078 -9.662 -15.669 1.00 98.12 114 HIS A C 1
ATOM 898 O O . HIS A 1 114 ? -0.851 -9.960 -14.923 1.00 98.12 114 HIS A O 1
ATOM 904 N N . ALA A 1 115 ? 0.696 -8.484 -15.605 1.00 98.44 115 ALA A N 1
ATOM 905 C CA . ALA A 1 115 ? 0.349 -7.440 -14.645 1.00 98.44 115 ALA A CA 1
ATOM 906 C C . ALA A 1 115 ? -1.126 -7.008 -14.769 1.00 98.44 115 ALA A C 1
ATOM 908 O O . ALA A 1 115 ? -1.823 -6.899 -13.761 1.00 98.44 115 ALA A O 1
ATOM 909 N N . ILE A 1 116 ? -1.653 -6.887 -15.997 1.00 98.75 116 ILE A N 1
ATOM 910 C CA . ILE A 1 116 ? -3.088 -6.637 -16.242 1.00 98.75 116 ILE A CA 1
ATOM 911 C C . ILE A 1 116 ? -3.958 -7.733 -15.608 1.00 98.75 116 ILE A C 1
ATOM 913 O O . ILE A 1 116 ? -4.971 -7.434 -14.973 1.00 98.75 116 ILE A O 1
ATOM 917 N N . ARG A 1 117 ? -3.582 -9.010 -15.771 1.00 98.56 117 ARG A N 1
ATOM 918 C CA . ARG A 1 117 ? -4.317 -10.133 -15.163 1.00 98.56 117 ARG A CA 1
ATOM 919 C C . ARG A 1 117 ? -4.263 -10.084 -13.640 1.00 98.56 117 ARG A C 1
ATOM 921 O O . ARG A 1 117 ? -5.296 -10.294 -13.021 1.00 98.56 117 ARG A O 1
ATOM 928 N N . VAL A 1 118 ? -3.108 -9.767 -13.052 1.00 97.75 118 VAL A N 1
ATOM 929 C CA . VAL A 1 118 ? -2.957 -9.613 -11.594 1.00 97.75 118 VAL A CA 1
ATOM 930 C C . VAL A 1 118 ? -3.917 -8.549 -11.060 1.00 97.75 118 VAL A C 1
ATOM 932 O O . VAL A 1 118 ? -4.695 -8.835 -10.153 1.00 97.75 118 VAL A O 1
ATOM 935 N N . ILE A 1 119 ? -3.941 -7.359 -11.669 1.00 98.69 119 ILE A N 1
ATOM 936 C CA . ILE A 1 119 ? -4.853 -6.278 -11.265 1.00 98.69 119 ILE A CA 1
ATOM 937 C C . ILE A 1 119 ? -6.313 -6.729 -11.360 1.00 98.69 119 ILE A C 1
ATOM 939 O O . ILE A 1 119 ? -7.071 -6.571 -10.405 1.00 98.69 119 ILE A O 1
ATOM 943 N N . ARG A 1 120 ? -6.710 -7.348 -12.480 1.00 98.56 120 ARG A N 1
ATOM 944 C CA . ARG A 1 120 ? -8.086 -7.834 -12.675 1.00 98.56 120 ARG A CA 1
ATOM 945 C C . ARG A 1 120 ? -8.479 -8.895 -11.649 1.00 98.56 120 ARG A C 1
ATOM 947 O O . ARG A 1 120 ? -9.604 -8.869 -11.161 1.00 98.56 120 ARG A O 1
ATOM 954 N N . THR A 1 121 ? -7.563 -9.790 -11.292 1.00 97.88 121 THR A N 1
ATOM 955 C CA . THR A 1 121 ? -7.770 -10.789 -10.236 1.00 97.88 121 THR A CA 1
ATOM 956 C C . THR A 1 121 ? -8.065 -10.110 -8.899 1.00 97.88 121 THR A C 1
ATOM 958 O O . THR A 1 121 ? -9.067 -10.429 -8.263 1.00 97.88 121 THR A O 1
ATOM 961 N N . TYR A 1 122 ? -7.285 -9.105 -8.493 1.00 98.25 122 TYR A N 1
ATOM 962 C CA . TYR A 1 122 ? -7.577 -8.354 -7.266 1.00 98.25 122 TYR A CA 1
ATOM 963 C C . TYR A 1 122 ? -8.861 -7.512 -7.360 1.00 98.25 122 TYR A C 1
ATOM 965 O O . TYR A 1 122 ? -9.619 -7.443 -6.390 1.00 98.25 122 TYR A O 1
ATOM 973 N N . GLN A 1 123 ? -9.177 -6.941 -8.526 1.00 98.50 123 GLN A N 1
ATOM 974 C CA . GLN A 1 123 ? -10.447 -6.244 -8.757 1.00 98.50 123 GLN A CA 1
ATOM 975 C C . GLN A 1 123 ? -11.664 -7.176 -8.630 1.00 98.50 123 GLN A C 1
ATOM 977 O O . GLN A 1 123 ? -12.716 -6.713 -8.201 1.00 98.50 123 GLN A O 1
ATOM 982 N N . GLN A 1 124 ? -11.551 -8.480 -8.913 1.00 98.12 124 GLN A N 1
ATOM 983 C CA . GLN A 1 124 ? -12.645 -9.433 -8.650 1.00 98.12 124 GLN A CA 1
ATOM 984 C C . GLN A 1 124 ? -12.973 -9.551 -7.153 1.00 98.12 124 GLN A C 1
ATOM 986 O O . GLN A 1 124 ? -14.111 -9.847 -6.799 1.00 98.12 124 GLN A O 1
ATOM 991 N N . VAL A 1 125 ? -11.996 -9.309 -6.274 1.00 97.81 125 VAL A N 1
ATOM 992 C CA . VAL A 1 125 ? -12.149 -9.441 -4.816 1.00 97.81 125 VAL A CA 1
ATOM 993 C C . VAL A 1 125 ? -12.508 -8.115 -4.152 1.00 97.81 125 VAL A C 1
ATOM 995 O O . VAL A 1 125 ? -13.381 -8.057 -3.284 1.00 97.81 125 VAL A O 1
ATOM 998 N N . PHE A 1 126 ? -11.833 -7.038 -4.545 1.00 98.38 126 PHE A N 1
ATOM 999 C CA . PHE A 1 126 ? -11.960 -5.728 -3.905 1.00 98.38 126 PHE A CA 1
ATOM 1000 C C . PHE A 1 126 ? -12.837 -4.753 -4.707 1.00 98.38 126 PHE A C 1
ATOM 1002 O O . PHE A 1 126 ? -13.348 -3.776 -4.151 1.00 98.38 126 PHE A O 1
ATOM 1009 N N . GLY A 1 127 ? -13.071 -5.012 -5.995 1.00 98.00 127 GLY A N 1
ATOM 1010 C CA . GLY A 1 127 ? -13.797 -4.114 -6.890 1.00 98.00 127 GLY A CA 1
ATOM 1011 C C . GLY A 1 127 ? -13.098 -2.760 -7.010 1.00 98.00 127 GLY A C 1
ATOM 1012 O O . GLY A 1 127 ? -11.877 -2.679 -7.123 1.00 98.00 127 GLY A O 1
ATOM 1013 N N . ARG A 1 128 ? -13.875 -1.676 -6.891 1.00 97.50 128 ARG A N 1
ATOM 1014 C CA . ARG A 1 128 ? -13.376 -0.284 -6.880 1.00 97.50 128 ARG A CA 1
ATOM 1015 C C . ARG A 1 128 ? -12.577 0.092 -5.620 1.00 97.50 128 ARG A C 1
ATOM 1017 O O . ARG A 1 128 ? -12.221 1.251 -5.444 1.00 97.50 128 ARG A O 1
ATOM 1024 N N . ARG A 1 129 ? -12.368 -0.852 -4.699 1.00 98.56 129 ARG A N 1
ATOM 1025 C CA . ARG A 1 129 ? -11.533 -0.674 -3.500 1.00 98.56 129 ARG A CA 1
ATOM 1026 C C . ARG A 1 129 ? -10.093 -1.139 -3.724 1.00 98.56 129 ARG A C 1
ATOM 1028 O O . ARG A 1 129 ? -9.313 -1.089 -2.782 1.00 98.56 129 ARG A O 1
ATOM 1035 N N . TYR A 1 130 ? -9.767 -1.616 -4.928 1.00 98.75 130 TYR A N 1
ATOM 1036 C CA . TYR A 1 130 ? -8.400 -1.909 -5.339 1.00 98.75 130 TYR A CA 1
ATOM 1037 C C . TYR A 1 130 ? -7.778 -0.704 -6.042 1.00 98.75 130 TYR A C 1
ATOM 1039 O O . TYR A 1 130 ? -8.345 -0.189 -7.009 1.00 98.75 130 TYR A O 1
ATOM 1047 N N . TYR A 1 131 ? -6.601 -0.317 -5.578 1.00 98.88 131 TYR A N 1
ATOM 1048 C CA . TYR A 1 131 ? -5.811 0.785 -6.100 1.00 98.88 131 TYR A CA 1
ATOM 1049 C C . TYR A 1 131 ? -4.421 0.292 -6.485 1.00 98.88 131 TYR A C 1
ATOM 1051 O O . TYR A 1 131 ? -3.881 -0.635 -5.876 1.00 98.88 131 TYR A O 1
ATOM 1059 N N . ILE A 1 132 ? -3.834 0.924 -7.494 1.00 98.81 132 ILE A N 1
ATOM 1060 C CA . ILE A 1 132 ? -2.437 0.706 -7.853 1.00 98.81 132 ILE A CA 1
ATOM 1061 C C . ILE A 1 132 ? -1.596 1.707 -7.063 1.00 98.81 132 ILE A C 1
ATOM 1063 O O . ILE A 1 132 ? -1.782 2.915 -7.172 1.00 98.81 132 ILE A O 1
ATOM 1067 N N . GLU A 1 133 ? -0.687 1.198 -6.249 1.00 98.62 133 GLU A N 1
ATOM 1068 C CA . GLU A 1 133 ? 0.195 2.002 -5.410 1.00 98.62 133 GLU A CA 1
ATOM 1069 C C . GLU A 1 133 ? 1.365 2.545 -6.235 1.00 98.62 133 GLU A C 1
ATOM 1071 O O . GLU A 1 133 ? 2.050 1.776 -6.909 1.00 98.62 133 GLU A O 1
ATOM 1076 N N . VAL A 1 134 ? 1.594 3.858 -6.183 1.00 98.56 134 VAL A N 1
ATOM 1077 C CA . VAL A 1 134 ? 2.762 4.525 -6.780 1.00 98.56 134 VAL A CA 1
ATOM 1078 C C . VAL A 1 134 ? 3.565 5.205 -5.679 1.00 98.56 134 VAL A C 1
ATOM 1080 O O . VAL A 1 134 ? 3.016 5.923 -4.843 1.00 98.56 134 VAL A O 1
ATOM 1083 N N . GLN A 1 135 ? 4.874 4.969 -5.667 1.00 96.75 135 GLN A N 1
ATOM 1084 C CA . GLN A 1 135 ? 5.757 5.454 -4.607 1.00 96.75 135 GLN A CA 1
ATOM 1085 C C . GLN A 1 135 ? 6.615 6.618 -5.101 1.00 96.75 135 GLN A C 1
ATOM 1087 O O . GLN A 1 135 ? 7.007 6.663 -6.267 1.00 96.75 135 GLN A O 1
ATOM 1092 N N . ARG A 1 136 ? 6.922 7.563 -4.211 1.00 95.44 136 ARG A N 1
ATOM 1093 C CA . ARG A 1 136 ? 7.628 8.816 -4.542 1.00 95.44 136 ARG A CA 1
ATOM 1094 C C . ARG A 1 136 ? 9.144 8.682 -4.775 1.00 95.44 136 ARG A C 1
ATOM 1096 O O . ARG A 1 136 ? 9.830 9.672 -4.960 1.00 95.44 136 ARG A O 1
ATOM 1103 N N . PHE A 1 137 ? 9.722 7.488 -4.736 1.00 93.62 137 PHE A N 1
ATOM 1104 C CA . PHE A 1 137 ? 11.182 7.336 -4.678 1.00 93.62 137 PHE A CA 1
ATOM 1105 C C . PHE A 1 137 ? 11.875 7.548 -6.036 1.00 93.62 137 PHE A C 1
ATOM 1107 O O . PHE A 1 137 ? 12.265 6.584 -6.689 1.00 93.62 137 PHE A O 1
ATOM 1114 N N . SER A 1 138 ? 12.065 8.800 -6.465 1.00 91.75 138 SER A N 1
ATOM 1115 C CA . SER A 1 138 ? 12.679 9.136 -7.764 1.00 91.75 138 SER A CA 1
ATOM 1116 C C . SER A 1 138 ? 14.175 8.829 -7.864 1.00 91.75 138 SER A C 1
ATOM 1118 O O . SER A 1 138 ? 14.726 8.785 -8.959 1.00 91.75 138 SER A O 1
ATOM 1120 N N . SER A 1 139 ? 14.851 8.626 -6.733 1.00 89.62 139 SER A N 1
ATOM 1121 C CA . SER A 1 139 ? 16.230 8.129 -6.689 1.00 89.62 139 SER A CA 1
ATOM 1122 C C . SER A 1 139 ? 16.317 6.609 -6.838 1.00 89.62 139 SER A C 1
ATOM 1124 O O . SER A 1 139 ? 17.416 6.086 -6.991 1.00 89.62 139 SER A O 1
ATOM 1126 N N . PHE A 1 140 ? 15.186 5.893 -6.811 1.00 89.12 140 PHE A N 1
ATOM 1127 C CA . PHE A 1 140 ? 15.150 4.447 -6.973 1.00 89.12 140 PHE A CA 1
ATOM 1128 C C . PHE A 1 140 ? 14.788 4.076 -8.407 1.00 89.12 140 PHE A C 1
ATOM 1130 O O . PHE A 1 140 ? 13.645 4.229 -8.836 1.00 89.12 140 PHE A O 1
ATOM 1137 N N . GLU A 1 141 ? 15.753 3.534 -9.147 1.00 90.81 141 GLU A N 1
ATOM 1138 C CA . GLU A 1 141 ? 15.588 3.217 -10.570 1.00 90.81 141 GLU A CA 1
ATOM 1139 C C . GLU A 1 141 ? 14.384 2.299 -10.836 1.00 90.81 141 GLU A C 1
ATOM 1141 O O . GLU A 1 141 ? 13.603 2.533 -11.761 1.00 90.81 141 GLU A O 1
ATOM 1146 N N . ARG A 1 142 ? 14.155 1.308 -9.960 1.00 91.25 142 ARG A N 1
ATOM 1147 C CA . ARG A 1 142 ? 12.973 0.435 -10.035 1.00 91.25 142 ARG A CA 1
ATOM 1148 C C . ARG A 1 142 ? 11.674 1.229 -9.982 1.00 91.25 142 ARG A C 1
ATOM 1150 O O . ARG A 1 142 ? 10.774 0.946 -10.769 1.00 91.25 142 ARG A O 1
ATOM 1157 N N . THR A 1 143 ? 11.567 2.218 -9.096 1.00 94.06 143 THR A N 1
ATOM 1158 C CA . THR A 1 143 ? 10.388 3.089 -9.022 1.00 94.06 143 THR A CA 1
ATOM 1159 C C . THR A 1 143 ? 10.220 3.860 -10.322 1.00 94.06 143 THR A C 1
ATOM 1161 O O . THR A 1 143 ? 9.118 3.872 -10.858 1.00 94.06 143 THR A O 1
ATOM 1164 N N . CYS A 1 144 ? 11.300 4.406 -10.888 1.00 96.31 144 CYS A N 1
ATOM 1165 C CA . CYS A 1 144 ? 11.261 5.154 -12.149 1.00 96.31 144 CYS A CA 1
ATOM 1166 C C . CYS A 1 144 ? 10.809 4.318 -13.361 1.00 96.31 144 CYS A C 1
ATOM 1168 O O . CYS A 1 144 ? 10.334 4.860 -14.356 1.00 96.31 144 CYS A O 1
ATOM 1170 N N . ILE A 1 145 ? 10.913 2.990 -13.285 1.00 96.69 145 ILE A N 1
ATO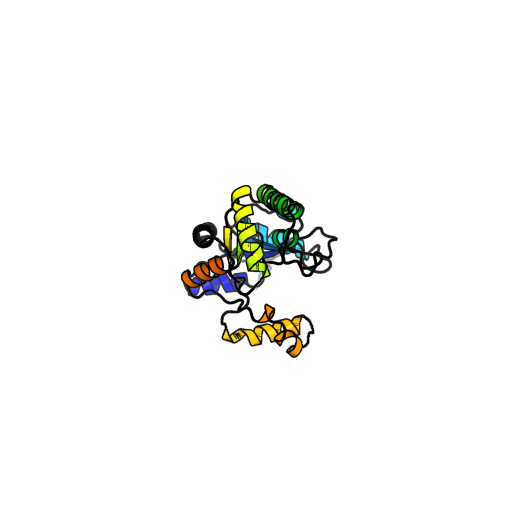M 1171 C CA . ILE A 1 145 ? 10.402 2.071 -14.313 1.00 96.69 145 ILE A CA 1
ATOM 1172 C C . ILE A 1 145 ? 8.975 1.611 -13.992 1.00 96.69 145 ILE A C 1
ATOM 1174 O O . ILE A 1 145 ? 8.130 1.515 -14.889 1.00 96.69 145 ILE A O 1
ATOM 1178 N N . LEU A 1 146 ? 8.692 1.322 -12.717 1.00 97.44 146 LEU A N 1
ATOM 1179 C CA . LEU A 1 146 ? 7.380 0.871 -12.256 1.00 97.44 146 LEU A CA 1
ATOM 1180 C C . LEU A 1 146 ? 6.328 1.950 -12.470 1.00 97.44 146 LEU A C 1
ATOM 1182 O O . LEU A 1 146 ? 5.317 1.692 -13.109 1.00 97.44 146 LEU A O 1
ATOM 1186 N N . ASN A 1 147 ? 6.570 3.163 -11.998 1.00 98.31 147 ASN A N 1
ATOM 1187 C CA . ASN A 1 147 ? 5.593 4.242 -11.972 1.00 98.31 147 ASN A CA 1
ATOM 1188 C C . ASN A 1 147 ? 4.980 4.551 -13.363 1.00 98.31 147 ASN A C 1
ATOM 1190 O O . ASN A 1 147 ? 3.750 4.496 -13.501 1.00 98.31 147 ASN A O 1
ATOM 1194 N N . PRO A 1 148 ? 5.764 4.724 -14.446 1.00 98.31 148 PRO A N 1
ATOM 1195 C CA . PRO A 1 148 ? 5.218 4.856 -15.800 1.00 98.31 148 PRO A CA 1
ATOM 1196 C C . PRO A 1 148 ? 4.450 3.616 -16.288 1.00 98.31 148 PRO A C 1
ATOM 1198 O O . PRO A 1 148 ? 3.466 3.734 -17.024 1.00 98.31 148 PRO A O 1
ATOM 1201 N N . ALA A 1 149 ? 4.880 2.409 -15.904 1.00 98.38 149 ALA A N 1
ATOM 1202 C CA . ALA A 1 149 ? 4.186 1.168 -16.251 1.00 98.38 149 ALA A CA 1
ATOM 1203 C C . ALA A 1 149 ? 2.832 1.058 -15.533 1.00 98.38 149 ALA A C 1
ATOM 1205 O O . ALA A 1 149 ? 1.819 0.742 -16.157 1.00 98.38 149 ALA A O 1
ATOM 1206 N N . LEU A 1 150 ? 2.806 1.378 -14.240 1.00 98.69 150 LEU A N 1
ATOM 1207 C CA . LEU A 1 150 ? 1.625 1.397 -13.384 1.00 98.69 150 LEU A CA 1
ATOM 1208 C C . LEU A 1 150 ? 0.606 2.431 -13.872 1.00 98.69 150 LEU A C 1
ATOM 1210 O O . LEU A 1 150 ? -0.581 2.122 -13.946 1.00 98.69 150 LEU A O 1
ATOM 1214 N N . GLN A 1 151 ? 1.063 3.596 -14.340 1.00 98.56 151 GLN A N 1
ATOM 1215 C CA . GLN A 1 151 ? 0.213 4.579 -15.014 1.00 98.56 151 GLN A CA 1
ATOM 1216 C C . GLN A 1 151 ? -0.489 3.985 -16.250 1.00 98.56 151 GLN A C 1
ATOM 1218 O O . GLN A 1 151 ? -1.699 4.136 -16.424 1.00 98.56 151 GLN A O 1
ATOM 1223 N N . LYS A 1 152 ? 0.243 3.276 -17.121 1.00 98.69 152 LYS A N 1
ATOM 1224 C CA . LYS A 1 152 ? -0.357 2.610 -18.294 1.00 98.69 152 LYS A CA 1
ATOM 1225 C C . LYS A 1 152 ? -1.355 1.525 -17.871 1.00 98.69 152 LYS A C 1
ATOM 1227 O O . LYS A 1 152 ? -2.434 1.420 -18.452 1.00 98.69 152 LYS A O 1
ATOM 1232 N N . LEU A 1 153 ? -1.015 0.737 -16.852 1.00 98.81 153 LEU A N 1
ATOM 1233 C CA . LEU A 1 153 ? -1.880 -0.312 -16.307 1.00 98.81 153 LEU A CA 1
ATOM 1234 C C . LEU A 1 153 ? -3.168 0.254 -15.695 1.00 98.81 153 LEU A C 1
ATOM 1236 O O . LEU A 1 153 ? -4.236 -0.326 -15.895 1.00 98.81 153 LEU A O 1
ATOM 1240 N N . SER A 1 154 ? -3.090 1.394 -15.010 1.00 98.69 154 SER A N 1
ATOM 1241 C CA . SER A 1 154 ? -4.247 2.125 -14.484 1.00 98.69 154 SER A CA 1
ATOM 1242 C C . SER A 1 154 ? -5.222 2.498 -15.599 1.00 98.69 154 SER A C 1
ATOM 1244 O O . SER A 1 154 ? -6.391 2.121 -15.541 1.00 98.69 154 SER A O 1
ATOM 1246 N N . ARG A 1 155 ? -4.726 3.098 -16.690 1.00 98.44 155 ARG A N 1
ATOM 1247 C CA . ARG A 1 155 ? -5.548 3.472 -17.857 1.00 98.44 155 ARG A CA 1
ATOM 1248 C C . ARG A 1 155 ? -6.248 2.272 -18.504 1.00 98.44 155 ARG A C 1
ATOM 1250 O O . ARG A 1 155 ? -7.390 2.385 -18.933 1.00 98.44 155 ARG A O 1
ATOM 1257 N N . ILE A 1 156 ? -5.581 1.118 -18.564 1.00 98.69 156 ILE A N 1
ATOM 1258 C CA . ILE A 1 156 ? -6.121 -0.105 -19.185 1.00 98.69 156 ILE A CA 1
ATOM 1259 C C . ILE A 1 156 ? -7.138 -0.817 -18.283 1.00 98.69 156 ILE A C 1
ATOM 1261 O O . ILE A 1 156 ? -8.098 -1.413 -18.771 1.00 98.69 156 ILE A O 1
ATOM 1265 N N . THR A 1 157 ? -6.902 -0.830 -16.971 1.00 98.69 157 THR A N 1
ATOM 1266 C CA . THR A 1 157 ? -7.704 -1.617 -16.017 1.00 98.69 157 THR A CA 1
ATOM 1267 C C . THR A 1 157 ? -8.780 -0.800 -15.305 1.00 98.69 157 THR A C 1
ATOM 1269 O O . THR A 1 157 ? -9.674 -1.380 -14.689 1.00 98.69 157 THR A O 1
ATOM 1272 N N . GLY A 1 158 ? -8.695 0.530 -15.362 1.00 98.56 158 GLY A N 1
ATOM 1273 C CA . GLY A 1 158 ? -9.561 1.454 -14.631 1.00 98.56 158 GLY A CA 1
ATOM 1274 C C . GLY A 1 158 ? -9.327 1.474 -13.115 1.00 98.56 158 GLY A C 1
ATOM 1275 O O . GLY A 1 158 ? -10.110 2.093 -12.397 1.00 98.56 158 GLY A O 1
ATOM 1276 N N . ALA A 1 159 ? -8.295 0.790 -12.606 1.00 98.62 159 ALA A N 1
ATOM 1277 C CA . ALA A 1 159 ? -7.867 0.931 -11.215 1.00 98.62 159 ALA A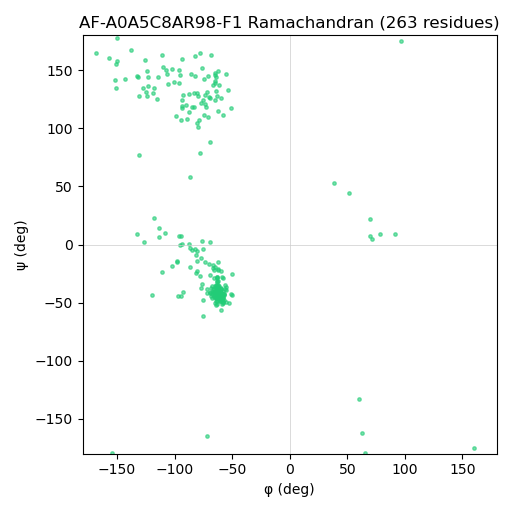 CA 1
ATOM 1278 C C . ALA A 1 159 ? -7.181 2.292 -11.021 1.00 98.62 159 ALA A C 1
ATOM 1280 O O . ALA A 1 159 ? -6.305 2.655 -11.805 1.00 98.62 159 ALA A O 1
ATOM 1281 N N . LEU A 1 160 ? -7.568 3.034 -9.984 1.00 98.75 160 LEU A N 1
ATOM 1282 C CA . LEU A 1 160 ? -6.989 4.349 -9.695 1.00 98.75 160 LEU A CA 1
ATOM 1283 C C . LEU A 1 160 ? -5.598 4.212 -9.064 1.00 98.75 160 LEU A C 1
ATOM 1285 O O . LEU A 1 160 ? -5.309 3.209 -8.406 1.00 98.75 160 LEU A O 1
ATOM 1289 N N . LEU A 1 161 ? -4.753 5.221 -9.272 1.00 98.88 161 LEU A N 1
ATOM 1290 C CA . LEU A 1 161 ? -3.443 5.322 -8.631 1.00 98.88 161 LEU A CA 1
ATOM 1291 C C . LEU A 1 161 ? -3.586 5.901 -7.219 1.00 98.88 161 LEU A C 1
ATOM 1293 O O . LEU A 1 161 ? -4.416 6.777 -7.015 1.00 98.88 161 LEU A O 1
ATOM 1297 N N . ALA A 1 162 ? -2.769 5.458 -6.268 1.00 98.69 162 ALA A N 1
ATOM 1298 C CA . ALA A 1 162 ? -2.677 6.043 -4.929 1.00 98.69 162 ALA A CA 1
ATOM 1299 C C . ALA A 1 162 ? -1.208 6.296 -4.569 1.00 98.69 162 ALA A C 1
ATOM 1301 O O . ALA A 1 162 ? -0.382 5.388 -4.682 1.00 98.69 162 ALA A O 1
ATOM 1302 N N . ALA A 1 163 ? -0.890 7.524 -4.158 1.00 98.25 163 ALA A N 1
ATOM 1303 C CA . ALA A 1 163 ? 0.468 7.937 -3.815 1.00 98.25 163 ALA A CA 1
ATOM 1304 C C . ALA A 1 163 ? 0.839 7.545 -2.377 1.00 98.25 163 ALA A C 1
ATOM 1306 O O . ALA A 1 163 ? 0.098 7.858 -1.440 1.00 98.25 163 ALA A O 1
ATOM 1307 N N . THR A 1 164 ? 2.003 6.913 -2.192 1.00 97.31 164 THR A N 1
ATOM 1308 C CA . THR A 1 164 ? 2.540 6.535 -0.872 1.00 97.31 164 THR A CA 1
ATOM 1309 C C . THR A 1 164 ? 4.050 6.798 -0.755 1.00 97.31 164 THR A C 1
ATOM 1311 O O . THR A 1 164 ? 4.738 7.100 -1.735 1.00 97.31 164 THR A O 1
ATOM 1314 N N . ALA A 1 165 ? 4.568 6.725 0.476 1.00 95.00 165 ALA A N 1
ATOM 1315 C CA . ALA A 1 165 ? 5.970 7.011 0.804 1.00 95.00 165 ALA A CA 1
ATOM 1316 C C . ALA A 1 165 ? 6.636 5.952 1.702 1.00 95.00 165 ALA A C 1
ATOM 1318 O O . ALA A 1 165 ? 7.732 6.201 2.187 1.00 95.00 165 ALA A O 1
ATOM 1319 N N . ASP A 1 166 ? 5.974 4.811 1.942 1.00 94.50 166 ASP A N 1
ATOM 1320 C CA . ASP A 1 166 ? 6.511 3.642 2.670 1.00 94.50 166 ASP A CA 1
ATOM 1321 C C . ASP A 1 166 ? 7.390 3.995 3.885 1.00 94.50 166 ASP A C 1
ATOM 1323 O O . ASP A 1 166 ? 8.561 3.629 3.989 1.00 94.50 166 ASP A O 1
ATOM 1327 N N . VAL A 1 167 ? 6.837 4.821 4.773 1.00 93.69 167 VAL A N 1
ATOM 1328 C CA . VAL A 1 167 ? 7.592 5.466 5.849 1.00 93.69 167 VAL A CA 1
ATOM 1329 C C . VAL A 1 167 ? 8.040 4.434 6.881 1.00 93.69 167 VAL A C 1
ATOM 1331 O O . VAL A 1 167 ? 7.215 3.729 7.458 1.00 93.69 167 VAL A O 1
ATOM 1334 N N . HIS A 1 168 ? 9.341 4.394 7.161 1.00 92.06 168 HIS A N 1
ATOM 1335 C CA . HIS A 1 168 ? 9.950 3.505 8.155 1.00 92.06 168 HIS A CA 1
ATOM 1336 C C . HIS A 1 168 ? 10.477 4.254 9.385 1.00 92.06 168 HIS A C 1
ATOM 1338 O O . HIS A 1 168 ? 10.605 3.660 10.455 1.00 92.06 168 HIS A O 1
ATOM 1344 N N . TYR A 1 169 ? 10.781 5.546 9.253 1.00 91.50 169 TYR A N 1
ATOM 1345 C CA . TYR A 1 169 ? 11.300 6.382 10.334 1.00 91.50 169 TYR A CA 1
ATOM 1346 C C . TYR A 1 169 ? 10.882 7.849 10.137 1.00 91.50 169 TYR A C 1
ATOM 1348 O O . TYR A 1 169 ? 10.575 8.252 9.015 1.00 91.50 169 TYR A O 1
ATOM 1356 N N . PRO A 1 170 ? 10.806 8.654 11.212 1.00 89.50 170 PRO A N 1
ATOM 1357 C CA . PRO A 1 170 ? 10.224 9.989 11.127 1.00 89.50 170 PRO A CA 1
ATOM 1358 C C . PRO A 1 170 ? 11.151 10.995 10.438 1.00 89.50 170 PRO A C 1
ATOM 1360 O O . PRO A 1 170 ? 10.707 11.706 9.542 1.00 89.50 170 PRO A O 1
ATOM 1363 N N . TYR A 1 171 ? 12.432 11.055 10.812 1.00 89.62 171 TYR A N 1
ATOM 1364 C CA . TYR A 1 171 ? 13.311 12.144 10.386 1.00 89.62 171 TYR A CA 1
ATOM 1365 C C . TYR A 1 171 ? 14.441 11.667 9.483 1.00 89.62 171 TYR A C 1
ATOM 1367 O O . TYR A 1 171 ? 15.042 10.620 9.709 1.00 89.62 171 TYR A O 1
ATOM 1375 N N . LYS A 1 172 ? 14.824 12.490 8.500 1.00 86.25 172 LYS A N 1
ATOM 1376 C CA . LYS A 1 172 ? 15.946 12.189 7.588 1.00 86.25 172 LYS A CA 1
ATOM 1377 C C . LYS A 1 172 ? 17.268 11.973 8.345 1.00 86.25 172 LYS A C 1
ATOM 1379 O O . LYS A 1 172 ? 18.104 11.180 7.913 1.00 86.25 172 LYS A O 1
ATOM 1384 N N . SER A 1 173 ? 17.436 12.610 9.508 1.00 88.38 173 SER A N 1
ATOM 1385 C CA . SER A 1 173 ? 18.575 12.402 10.415 1.00 88.38 173 SER A CA 1
ATOM 1386 C C . SER A 1 173 ? 18.682 10.976 10.966 1.00 88.38 173 SER A C 1
ATOM 1388 O O . SER A 1 173 ? 19.773 10.558 11.352 1.00 88.38 173 SER A O 1
ATOM 1390 N N . ASP A 1 174 ? 17.585 10.214 10.970 1.00 88.88 174 ASP A N 1
ATOM 1391 C CA . ASP A 1 174 ? 17.519 8.876 11.564 1.00 88.88 174 ASP A CA 1
ATOM 1392 C C . ASP A 1 174 ? 17.935 7.771 10.582 1.00 88.88 174 ASP A C 1
ATOM 1394 O O . ASP A 1 174 ? 17.991 6.600 10.958 1.00 88.88 174 ASP A O 1
ATOM 1398 N N . THR A 1 175 ? 18.311 8.126 9.347 1.00 83.38 175 THR A N 1
ATOM 1399 C CA . THR A 1 175 ? 18.755 7.181 8.304 1.00 83.38 175 THR A CA 1
ATOM 1400 C C . THR A 1 175 ? 19.836 6.225 8.818 1.00 83.38 175 THR A C 1
ATOM 1402 O O . THR A 1 175 ? 19.758 5.016 8.611 1.00 83.38 175 THR A O 1
ATOM 1405 N N . ARG A 1 176 ? 20.819 6.734 9.577 1.00 83.94 176 ARG A N 1
ATOM 1406 C CA . ARG A 1 176 ? 21.875 5.891 10.160 1.00 83.94 176 ARG A CA 1
ATOM 1407 C C . ARG A 1 176 ? 21.325 4.899 11.186 1.00 83.94 176 ARG A C 1
ATOM 1409 O O . ARG A 1 176 ? 21.750 3.747 11.217 1.00 83.94 176 ARG A O 1
ATOM 1416 N N . MET A 1 177 ? 20.383 5.333 12.023 1.00 87.56 177 MET A N 1
ATOM 1417 C CA . MET A 1 177 ? 19.739 4.455 13.001 1.00 87.56 177 MET A CA 1
ATOM 1418 C C . MET A 1 177 ? 18.954 3.347 12.297 1.00 87.56 177 MET A C 1
ATOM 1420 O O . MET A 1 177 ? 19.040 2.188 12.702 1.00 87.56 177 MET A O 1
ATOM 1424 N N . GLN A 1 178 ? 18.269 3.678 11.202 1.00 86.25 178 GLN A N 1
ATOM 1425 C CA . GLN A 1 178 ? 17.578 2.693 10.380 1.00 86.25 178 GLN A CA 1
ATOM 1426 C C . GLN A 1 178 ? 18.541 1.645 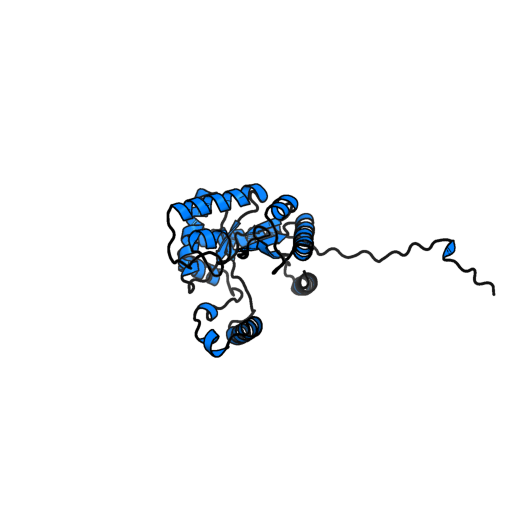9.804 1.00 86.25 178 GLN A C 1
ATOM 1428 O O . GLN A 1 178 ? 18.251 0.451 9.894 1.00 86.25 178 GLN A O 1
ATOM 1433 N N . SER A 1 179 ? 19.700 2.050 9.273 1.00 82.56 179 SER A N 1
ATOM 1434 C CA . SER A 1 179 ? 20.715 1.111 8.766 1.00 82.56 179 SER A CA 1
ATOM 1435 C C . SER A 1 179 ? 21.216 0.156 9.852 1.00 82.56 179 SER A C 1
ATOM 1437 O O . SER A 1 179 ? 21.334 -1.047 9.613 1.00 82.56 179 SER A O 1
ATOM 1439 N N . ILE A 1 180 ? 21.437 0.664 11.070 1.00 86.00 180 ILE A N 1
ATOM 1440 C CA . ILE A 1 180 ? 21.846 -0.151 12.225 1.00 86.00 180 ILE A CA 1
ATOM 1441 C C . ILE A 1 180 ? 20.762 -1.177 12.580 1.00 86.00 180 ILE A C 1
ATOM 1443 O O . ILE A 1 180 ? 21.062 -2.363 12.726 1.00 86.00 180 ILE A O 1
ATOM 1447 N N . LEU A 1 181 ? 19.498 -0.752 12.689 1.00 87.62 181 LEU A N 1
ATOM 1448 C CA . LEU A 1 181 ? 18.375 -1.646 12.997 1.00 87.62 181 LEU A CA 1
ATOM 1449 C C . LEU A 1 181 ? 18.184 -2.714 11.910 1.00 87.62 181 LEU A C 1
ATOM 1451 O O . LEU A 1 181 ? 17.965 -3.889 12.216 1.00 87.62 181 LEU A O 1
ATOM 1455 N N . TYR A 1 182 ? 18.317 -2.323 10.642 1.00 83.50 182 TYR A N 1
ATOM 1456 C CA . TYR A 1 182 ? 18.245 -3.230 9.499 1.00 83.50 182 TYR A CA 1
ATOM 1457 C C . TYR A 1 182 ? 19.368 -4.278 9.529 1.00 83.50 182 TYR A C 1
ATOM 1459 O O . TYR A 1 182 ? 19.102 -5.465 9.308 1.00 83.50 182 TYR A O 1
ATOM 1467 N N . GLY A 1 183 ? 20.604 -3.860 9.828 1.00 84.00 183 GLY A N 1
ATOM 1468 C CA . GLY A 1 183 ? 21.760 -4.749 9.952 1.00 84.00 183 GLY A CA 1
ATOM 1469 C C . GLY A 1 183 ? 21.634 -5.726 11.110 1.00 84.00 183 GLY A C 1
ATOM 1470 O O . GLY A 1 183 ? 21.799 -6.931 10.912 1.00 84.00 183 GLY A O 1
ATOM 1471 N N . ALA A 1 184 ? 21.214 -5.240 12.280 1.00 85.62 184 ALA A N 1
ATOM 1472 C CA . ALA A 1 184 ? 20.951 -6.080 13.444 1.00 85.62 184 ALA A CA 1
ATOM 1473 C C . ALA A 1 184 ? 19.882 -7.147 13.153 1.00 85.62 184 ALA A C 1
ATOM 1475 O O . ALA A 1 184 ? 20.062 -8.314 13.494 1.00 85.62 184 ALA A O 1
ATOM 1476 N N . HIS A 1 185 ? 18.795 -6.781 12.464 1.00 82.50 185 HIS A N 1
ATOM 1477 C CA . HIS A 1 185 ? 17.733 -7.726 12.104 1.00 82.50 185 HIS A CA 1
ATOM 1478 C C . HIS A 1 185 ? 18.202 -8.829 11.144 1.00 82.50 185 HIS A C 1
ATOM 1480 O O . HIS A 1 185 ? 17.717 -9.958 11.214 1.00 82.50 185 HIS A O 1
ATOM 1486 N N . ARG A 1 186 ? 19.125 -8.512 10.228 1.00 79.00 186 ARG A N 1
ATOM 1487 C CA . ARG A 1 186 ? 19.630 -9.459 9.221 1.00 79.00 186 ARG A CA 1
ATOM 1488 C C . ARG A 1 186 ? 20.922 -10.162 9.609 1.00 79.00 186 ARG A C 1
ATOM 1490 O O . ARG A 1 186 ? 21.385 -10.989 8.828 1.00 79.00 186 ARG A O 1
ATOM 1497 N N . ASN A 1 187 ? 21.474 -9.857 10.783 1.00 81.75 187 ASN A N 1
ATOM 1498 C CA . ASN A 1 187 ? 22.804 -10.300 11.185 1.00 81.75 187 ASN A CA 1
ATOM 1499 C C . ASN A 1 187 ? 23.859 -9.978 10.102 1.00 81.75 187 ASN A C 1
ATOM 1501 O O . ASN A 1 187 ? 24.657 -10.833 9.726 1.00 81.75 187 ASN A O 1
ATOM 1505 N N . ALA A 1 188 ? 23.783 -8.762 9.552 1.00 81.31 188 ALA A N 1
ATOM 1506 C CA . ALA A 1 188 ? 24.631 -8.272 8.468 1.00 81.31 188 ALA A CA 1
ATOM 1507 C C . ALA A 1 188 ? 25.597 -7.191 8.974 1.00 81.31 188 ALA A C 1
ATOM 1509 O O . ALA A 1 188 ? 25.290 -6.485 9.938 1.00 81.31 188 ALA A O 1
ATOM 1510 N N . ASP A 1 189 ? 26.747 -7.052 8.311 1.00 81.44 189 ASP A N 1
ATOM 1511 C CA . ASP A 1 189 ? 27.720 -6.010 8.635 1.00 81.44 189 ASP A CA 1
ATOM 1512 C C . ASP A 1 189 ? 27.179 -4.628 8.245 1.00 81.44 189 ASP A C 1
ATOM 1514 O O . ASP A 1 189 ? 26.764 -4.390 7.110 1.00 81.44 189 ASP A O 1
ATOM 1518 N N . ILE A 1 190 ? 27.184 -3.703 9.203 1.00 75.88 190 ILE A N 1
ATOM 1519 C CA . ILE A 1 190 ? 26.703 -2.334 9.009 1.00 75.88 190 ILE A CA 1
ATOM 1520 C C . ILE A 1 190 ? 27.590 -1.599 8.002 1.00 75.88 190 ILE A C 1
ATOM 1522 O O . ILE A 1 190 ? 27.059 -0.831 7.207 1.00 75.88 190 ILE A O 1
ATOM 1526 N N . GLN A 1 191 ? 28.904 -1.858 7.985 1.00 75.38 191 GLN A N 1
ATOM 1527 C CA . GLN A 1 191 ? 29.801 -1.206 7.026 1.00 75.38 191 GLN A CA 1
ATOM 1528 C C . GLN A 1 191 ? 29.461 -1.609 5.590 1.00 75.38 191 GLN A C 1
ATOM 1530 O O . GLN A 1 191 ? 29.407 -0.755 4.710 1.00 75.38 191 GLN A O 1
ATOM 1535 N N . GLU A 1 192 ? 29.157 -2.887 5.357 1.00 71.88 192 GLU A N 1
ATOM 1536 C CA . GLU A 1 192 ? 28.707 -3.378 4.052 1.00 71.88 192 GLU A CA 1
ATOM 1537 C C . GLU A 1 192 ? 27.342 -2.779 3.675 1.00 71.88 192 GLU A C 1
ATOM 1539 O O . GLU A 1 192 ? 27.140 -2.337 2.545 1.00 71.88 192 GLU A O 1
ATOM 1544 N N . LEU A 1 193 ? 26.414 -2.670 4.627 1.00 69.31 193 LEU A N 1
ATOM 1545 C CA . LEU A 1 193 ? 25.101 -2.066 4.387 1.00 69.31 193 LEU A CA 1
ATOM 1546 C C . LEU A 1 193 ? 25.171 -0.567 4.080 1.00 69.31 193 LEU A C 1
ATOM 1548 O O . LEU A 1 193 ? 24.445 -0.098 3.211 1.00 69.31 193 LEU A O 1
ATOM 1552 N N . GLU A 1 194 ? 26.052 0.182 4.740 1.00 69.12 194 GLU A N 1
ATOM 1553 C CA . GLU A 1 194 ? 26.262 1.609 4.465 1.00 69.12 194 GLU A CA 1
ATOM 1554 C C . GLU A 1 194 ? 26.828 1.857 3.053 1.00 69.12 194 GLU A C 1
ATOM 1556 O O . GLU A 1 194 ? 26.654 2.949 2.514 1.00 69.12 194 GLU A O 1
ATOM 1561 N N . THR A 1 195 ? 27.431 0.847 2.406 1.00 62.41 195 THR A N 1
ATOM 1562 C CA . THR A 1 195 ? 27.825 0.934 0.985 1.00 62.41 195 THR A CA 1
ATOM 1563 C C . THR A 1 195 ? 26.671 0.693 0.009 1.00 62.41 195 THR A C 1
ATOM 1565 O O . THR A 1 195 ? 26.791 1.009 -1.177 1.00 62.41 195 THR A O 1
ATOM 1568 N N . ASN A 1 196 ? 25.536 0.165 0.480 1.00 68.44 196 ASN A N 1
ATOM 1569 C CA . ASN A 1 196 ? 24.364 -0.046 -0.357 1.00 68.44 196 ASN A CA 1
ATOM 1570 C C . ASN A 1 196 ? 23.585 1.266 -0.526 1.00 68.44 196 ASN A C 1
ATOM 1572 O O . ASN A 1 196 ? 22.841 1.695 0.355 1.00 68.44 196 ASN A O 1
ATOM 1576 N N . TRP A 1 197 ? 23.721 1.877 -1.701 1.00 58.56 197 TRP A N 1
ATOM 1577 C CA . TRP A 1 197 ? 23.053 3.129 -2.050 1.00 58.56 197 TRP A CA 1
ATOM 1578 C C . TRP A 1 197 ? 21.517 3.057 -1.964 1.00 58.56 197 TRP A C 1
ATOM 1580 O O . TRP A 1 197 ? 20.890 4.075 -1.674 1.00 58.56 197 TRP A O 1
ATOM 1590 N N . GLU A 1 198 ? 20.903 1.879 -2.150 1.00 63.19 198 GLU A N 1
ATOM 1591 C CA . GLU A 1 198 ? 19.448 1.697 -2.026 1.00 63.19 198 GLU A CA 1
ATOM 1592 C C . GLU A 1 198 ? 18.976 1.927 -0.579 1.00 63.19 198 GLU A C 1
ATOM 1594 O O . GLU A 1 198 ? 17.862 2.398 -0.359 1.00 63.19 198 GLU A O 1
ATOM 1599 N N . LEU A 1 199 ? 19.837 1.671 0.418 1.00 62.88 199 LEU A N 1
ATOM 1600 C CA . LEU A 1 199 ? 19.572 1.993 1.829 1.00 62.88 199 LEU A CA 1
ATOM 1601 C C . LEU A 1 199 ? 19.751 3.485 2.146 1.00 62.88 199 LEU A C 1
ATOM 1603 O O . LEU A 1 199 ? 19.344 3.935 3.215 1.00 62.88 199 LEU A O 1
ATOM 1607 N N . GLY A 1 200 ? 20.329 4.259 1.224 1.00 67.88 200 GLY A N 1
ATOM 1608 C CA . GLY A 1 200 ? 20.474 5.711 1.335 1.00 67.88 200 GLY A CA 1
ATOM 1609 C C . GLY A 1 200 ? 19.211 6.496 0.968 1.00 67.88 200 GLY A C 1
ATOM 1610 O O . GLY A 1 200 ? 19.197 7.719 1.110 1.00 67.88 200 GLY A O 1
ATOM 1611 N N . ILE A 1 201 ? 18.154 5.830 0.491 1.00 79.81 201 ILE A N 1
ATOM 1612 C CA . ILE A 1 201 ? 16.884 6.477 0.152 1.00 79.81 201 ILE A CA 1
ATOM 1613 C C . ILE A 1 201 ? 16.109 6.761 1.448 1.00 79.81 201 ILE A C 1
ATOM 1615 O O . ILE A 1 201 ? 15.803 5.824 2.193 1.00 79.81 201 ILE A O 1
ATOM 1619 N N . PRO A 1 202 ? 15.761 8.029 1.737 1.00 83.44 202 PRO A N 1
ATOM 1620 C CA . PRO A 1 202 ? 15.061 8.364 2.964 1.00 83.44 202 PRO A CA 1
ATOM 1621 C C . PRO A 1 202 ? 13.614 7.857 2.934 1.00 83.44 202 PRO A C 1
ATOM 1623 O O . PRO A 1 202 ? 12.773 8.395 2.217 1.00 83.44 202 PRO A O 1
ATOM 1626 N N . LEU A 1 203 ? 13.314 6.837 3.743 1.00 89.38 203 LEU A N 1
ATOM 1627 C CA . LEU A 1 203 ? 11.964 6.291 3.943 1.00 89.38 203 LEU A CA 1
ATOM 1628 C C . LEU A 1 203 ? 11.239 7.076 5.048 1.00 89.38 203 LEU A C 1
ATOM 1630 O O . LEU A 1 203 ? 10.855 6.523 6.081 1.00 89.38 203 LEU A O 1
ATOM 1634 N N . THR A 1 204 ? 11.116 8.388 4.846 1.00 91.25 204 THR A N 1
ATOM 1635 C CA . THR A 1 204 ? 10.522 9.343 5.795 1.00 91.25 204 THR A CA 1
ATOM 1636 C C . THR A 1 204 ? 9.203 9.896 5.280 1.00 91.25 204 THR A C 1
ATOM 1638 O O . THR A 1 204 ? 8.910 9.827 4.085 1.00 91.25 204 THR A O 1
ATOM 1641 N N . TYR A 1 205 ? 8.402 10.491 6.167 1.00 90.12 205 TYR A N 1
ATOM 1642 C CA . TYR A 1 205 ? 7.177 11.154 5.730 1.00 90.12 205 TYR A CA 1
ATOM 1643 C C . TYR A 1 205 ? 7.486 12.377 4.838 1.00 90.12 205 TYR A C 1
ATOM 1645 O O . TYR A 1 205 ? 8.507 13.041 5.038 1.00 90.12 205 TYR A O 1
ATOM 1653 N N . PRO A 1 206 ? 6.630 12.673 3.842 1.00 90.50 206 PRO A N 1
ATOM 1654 C CA . PRO A 1 206 ? 6.676 13.927 3.096 1.00 90.50 206 PRO A CA 1
ATOM 1655 C C . PRO A 1 206 ? 6.370 15.134 3.977 1.00 90.50 206 PRO A C 1
ATOM 1657 O O . PRO A 1 206 ? 5.447 15.089 4.786 1.00 90.50 206 PRO A O 1
ATOM 1660 N N . GLU A 1 207 ? 7.086 16.232 3.762 1.00 90.44 207 GLU A N 1
ATOM 1661 C CA . GLU A 1 207 ? 6.837 17.498 4.464 1.00 90.44 207 GLU A CA 1
ATOM 1662 C C . GLU A 1 207 ? 5.769 18.356 3.764 1.00 90.44 207 GLU A C 1
ATOM 1664 O O . GLU A 1 207 ? 5.182 19.239 4.389 1.00 90.44 207 GLU A O 1
ATOM 1669 N N . SER A 1 208 ? 5.493 18.103 2.478 1.00 93.19 208 SER A N 1
ATOM 1670 C CA . SER A 1 208 ? 4.449 18.798 1.715 1.00 93.19 208 SER A CA 1
ATOM 1671 C C . SER A 1 208 ? 3.954 18.000 0.504 1.00 93.19 208 SER A C 1
ATOM 1673 O O . SER A 1 208 ? 4.655 17.133 -0.025 1.00 93.19 208 SER A O 1
ATOM 1675 N N . ASP A 1 209 ? 2.764 18.352 0.010 1.00 93.62 209 ASP A N 1
ATOM 1676 C CA . ASP A 1 209 ? 2.216 17.799 -1.237 1.00 93.62 209 ASP A CA 1
ATOM 1677 C C . ASP A 1 209 ? 3.072 18.168 -2.458 1.00 93.62 209 ASP A C 1
ATOM 1679 O O . ASP A 1 209 ? 3.181 17.382 -3.398 1.00 93.62 209 ASP A O 1
ATOM 1683 N N . GLU A 1 210 ? 3.719 19.341 -2.442 1.00 96.00 210 GLU A N 1
ATOM 1684 C CA . GLU A 1 210 ? 4.636 19.774 -3.503 1.00 96.00 210 GLU A CA 1
ATOM 1685 C C . GLU A 1 210 ? 5.849 18.840 -3.605 1.00 96.00 210 GLU A C 1
ATOM 1687 O O . GLU A 1 210 ? 6.260 18.476 -4.709 1.00 96.00 210 GLU A O 1
ATOM 1692 N N . GLU A 1 211 ? 6.383 18.404 -2.459 1.00 94.75 211 GLU A N 1
ATOM 1693 C CA . GLU A 1 211 ? 7.485 17.444 -2.396 1.00 94.75 211 GLU A CA 1
ATOM 1694 C C . GLU A 1 211 ? 7.086 16.116 -3.059 1.00 94.75 211 GLU A C 1
ATOM 1696 O O . GLU A 1 211 ? 7.802 15.619 -3.927 1.00 94.75 211 GLU A O 1
ATOM 1701 N N . ILE A 1 212 ? 5.909 15.578 -2.714 1.00 95.56 212 ILE A N 1
ATOM 1702 C CA . ILE A 1 212 ? 5.390 14.324 -3.286 1.00 95.56 212 ILE A CA 1
ATOM 1703 C C . ILE A 1 212 ? 5.133 14.476 -4.785 1.00 95.56 212 ILE A C 1
ATOM 1705 O O . ILE A 1 212 ? 5.501 13.598 -5.564 1.00 95.56 212 ILE A O 1
ATOM 1709 N N . LEU A 1 213 ? 4.500 15.576 -5.198 1.00 97.81 213 LEU A N 1
ATOM 1710 C CA . LEU A 1 213 ? 4.158 15.826 -6.595 1.00 97.81 213 LEU A CA 1
ATOM 1711 C C . LEU A 1 213 ? 5.416 15.867 -7.463 1.00 97.81 213 LEU A C 1
ATOM 1713 O O . LEU A 1 213 ? 5.482 15.186 -8.488 1.00 97.81 213 LEU A O 1
ATOM 1717 N N . LYS A 1 214 ? 6.424 16.633 -7.032 1.00 97.75 214 LYS A N 1
ATOM 1718 C CA . LYS A 1 214 ? 7.711 16.736 -7.722 1.00 97.75 214 LYS A CA 1
ATOM 1719 C C . LYS A 1 214 ? 8.381 15.372 -7.838 1.00 97.75 214 LYS A C 1
ATOM 1721 O O . LYS A 1 214 ? 8.842 15.001 -8.915 1.00 97.75 214 LYS A O 1
ATOM 1726 N N . ASP A 1 215 ? 8.412 14.625 -6.747 1.00 97.06 215 ASP A N 1
ATOM 1727 C CA . ASP A 1 215 ? 9.036 13.314 -6.696 1.00 97.06 215 ASP A CA 1
ATOM 1728 C C . ASP A 1 215 ? 8.339 12.292 -7.600 1.00 97.06 215 ASP A C 1
ATOM 1730 O O . ASP A 1 215 ? 8.997 11.618 -8.391 1.00 97.06 215 ASP A O 1
ATOM 1734 N N . LEU A 1 216 ? 7.005 12.221 -7.571 1.00 98.06 216 LEU A N 1
ATOM 1735 C CA . LEU A 1 216 ? 6.242 11.362 -8.476 1.00 98.06 216 LEU A CA 1
ATOM 1736 C C . LEU A 1 216 ? 6.491 11.740 -9.940 1.00 98.06 216 LEU A C 1
ATOM 1738 O O . LEU A 1 216 ? 6.743 10.858 -10.758 1.00 98.06 216 LEU A O 1
ATOM 1742 N N . ILE A 1 217 ? 6.509 13.026 -10.288 1.00 98.50 217 ILE A N 1
ATOM 1743 C CA . ILE A 1 217 ? 6.846 13.453 -11.655 1.00 98.50 217 ILE A CA 1
ATOM 1744 C C . ILE A 1 217 ? 8.267 13.008 -12.032 1.00 98.50 217 ILE A C 1
ATOM 1746 O O . ILE A 1 217 ? 8.478 12.482 -13.125 1.00 98.50 217 ILE A O 1
ATOM 1750 N N . ASN A 1 218 ? 9.230 13.131 -11.116 1.00 98.06 218 ASN A N 1
ATOM 1751 C CA . ASN A 1 218 ? 10.615 12.708 -11.343 1.00 98.06 218 ASN A CA 1
ATOM 1752 C C . ASN A 1 218 ? 10.766 11.188 -11.515 1.00 98.06 218 ASN A C 1
ATOM 1754 O O . ASN A 1 218 ? 11.724 10.745 -12.141 1.00 98.06 218 ASN A O 1
ATOM 1758 N N . THR A 1 219 ? 9.820 10.382 -11.023 1.00 97.50 219 THR A N 1
ATOM 1759 C CA . THR A 1 219 ? 9.765 8.939 -11.330 1.00 97.50 219 THR A CA 1
ATOM 1760 C C . THR A 1 219 ? 9.239 8.636 -12.741 1.00 97.50 219 THR A C 1
ATOM 1762 O O . THR A 1 219 ? 9.166 7.478 -13.137 1.00 97.50 219 THR A O 1
ATOM 1765 N N . GLY A 1 220 ? 8.824 9.649 -13.505 1.00 97.75 220 GLY A N 1
ATOM 1766 C CA . GLY A 1 220 ? 8.259 9.493 -14.845 1.00 97.75 220 GLY A CA 1
ATOM 1767 C C . GLY A 1 220 ? 6.733 9.350 -14.888 1.00 97.75 220 GLY A C 1
ATOM 1768 O O . GLY A 1 220 ? 6.186 9.069 -15.960 1.00 97.75 220 GLY A O 1
ATOM 1769 N N . LEU A 1 221 ? 6.023 9.552 -13.769 1.00 97.56 221 LEU A N 1
ATOM 1770 C CA . LEU A 1 221 ? 4.577 9.794 -13.822 1.00 97.56 221 LEU A CA 1
ATOM 1771 C C . LEU A 1 221 ? 4.305 11.109 -14.562 1.00 97.56 221 LEU A C 1
ATOM 1773 O O . LEU A 1 221 ? 5.026 12.094 -14.416 1.00 97.56 221 LEU A O 1
ATOM 1777 N N . SER A 1 222 ? 3.219 11.150 -15.329 1.00 98.31 222 SER A N 1
ATOM 1778 C CA . SER A 1 222 ? 2.700 12.420 -15.838 1.00 98.31 222 SER A CA 1
ATOM 1779 C C . SER A 1 222 ? 2.216 13.298 -14.681 1.00 98.31 222 SER A C 1
ATOM 1781 O O . SER A 1 222 ? 1.700 12.785 -13.690 1.00 98.31 222 SER A O 1
ATOM 1783 N N . ALA A 1 223 ? 2.344 14.621 -14.820 1.00 98.19 223 ALA A N 1
ATOM 1784 C CA . ALA A 1 223 ? 1.904 15.569 -13.794 1.00 98.19 223 ALA A CA 1
ATOM 1785 C C . ALA A 1 223 ? 0.417 15.402 -13.433 1.00 98.19 223 ALA A C 1
ATOM 1787 O O . ALA A 1 223 ? 0.060 15.469 -12.262 1.00 98.19 223 ALA A O 1
ATOM 1788 N N . GLU A 1 224 ? -0.426 15.114 -14.429 1.00 98.19 224 GLU A N 1
ATOM 1789 C CA . GLU A 1 224 ? -1.848 14.807 -14.244 1.00 98.19 224 GLU A CA 1
ATOM 1790 C C . GLU A 1 224 ? -2.044 13.579 -13.346 1.00 98.19 224 GLU A C 1
ATOM 1792 O O . GLU A 1 224 ? -2.654 13.685 -12.287 1.00 98.19 224 GLU A O 1
ATOM 1797 N N . ASN A 1 225 ? -1.458 12.429 -13.700 1.00 98.38 225 ASN A N 1
ATOM 1798 C CA . ASN A 1 225 ? -1.632 11.214 -12.904 1.00 98.38 225 ASN A CA 1
ATOM 1799 C C . ASN A 1 225 ? -0.923 11.281 -11.537 1.00 98.38 225 ASN A C 1
ATOM 1801 O O . ASN A 1 225 ? -1.360 10.617 -10.600 1.00 98.38 225 ASN A O 1
ATOM 1805 N N . ALA A 1 226 ? 0.144 12.074 -11.394 1.00 98.56 226 ALA A N 1
ATOM 1806 C CA . ALA A 1 226 ? 0.765 12.344 -10.096 1.00 98.56 226 ALA A CA 1
ATOM 1807 C C . ALA A 1 226 ? -0.182 13.132 -9.180 1.00 98.56 226 ALA A C 1
ATOM 1809 O O . ALA A 1 226 ? -0.369 12.759 -8.023 1.00 98.56 226 ALA A O 1
ATOM 1810 N N . TYR A 1 227 ? -0.828 14.173 -9.711 1.00 98.19 227 TYR A N 1
ATOM 1811 C CA . TYR A 1 227 ? -1.822 14.951 -8.979 1.00 98.19 227 TYR A CA 1
ATOM 1812 C C . TYR A 1 227 ? -3.046 14.102 -8.600 1.00 98.19 227 TYR A C 1
ATOM 1814 O O . TYR A 1 227 ? -3.445 14.078 -7.436 1.00 98.19 227 TYR A O 1
ATOM 1822 N N . GLU A 1 228 ? -3.586 13.323 -9.542 1.00 98.06 228 GLU A N 1
ATOM 1823 C CA . GLU A 1 228 ? -4.698 12.397 -9.284 1.00 98.06 228 GLU A CA 1
ATOM 1824 C C . GLU A 1 228 ? -4.359 11.344 -8.220 1.00 98.06 228 GLU A C 1
ATOM 1826 O O . GLU A 1 228 ? -5.212 10.997 -7.402 1.00 98.06 228 GLU A O 1
ATOM 1831 N N . ALA A 1 229 ? -3.122 10.832 -8.202 1.00 98.56 229 ALA A N 1
ATOM 1832 C CA . ALA A 1 229 ? -2.688 9.857 -7.204 1.00 98.56 229 ALA A CA 1
ATOM 1833 C C . ALA A 1 229 ? -2.664 10.452 -5.787 1.00 98.56 229 ALA A C 1
ATOM 1835 O O . ALA A 1 229 ? -3.052 9.772 -4.837 1.00 98.56 229 ALA A O 1
ATOM 1836 N N . ILE A 1 230 ? -2.255 11.720 -5.646 1.00 98.25 230 ILE A N 1
ATOM 1837 C CA . ILE A 1 230 ? -2.278 12.452 -4.369 1.00 98.25 230 ILE A CA 1
ATOM 1838 C C . ILE A 1 230 ? -3.725 12.698 -3.920 1.00 98.25 230 ILE A C 1
ATOM 1840 O O . ILE A 1 230 ? -4.072 12.412 -2.773 1.00 98.25 230 ILE A O 1
ATOM 1844 N N . GLN A 1 231 ? -4.598 13.149 -4.826 1.00 98.31 231 GLN A N 1
ATOM 1845 C CA . GLN A 1 231 ? -6.024 13.330 -4.522 1.00 98.31 231 GLN A CA 1
ATOM 1846 C C . GLN A 1 231 ? -6.691 12.014 -4.112 1.00 98.31 231 GLN A C 1
ATOM 1848 O O . GLN A 1 231 ? -7.425 11.963 -3.129 1.00 98.31 231 GLN A O 1
ATOM 1853 N N . THR A 1 232 ? -6.372 10.925 -4.810 1.00 98.56 232 THR A N 1
ATOM 1854 C CA . THR A 1 232 ? -6.886 9.593 -4.483 1.00 98.56 232 THR A CA 1
ATOM 1855 C C . THR A 1 232 ? -6.456 9.149 -3.084 1.00 98.56 232 THR A C 1
ATOM 1857 O O . THR A 1 232 ? -7.243 8.520 -2.377 1.00 98.56 232 THR A O 1
ATOM 1860 N N . THR A 1 233 ? -5.242 9.493 -2.641 1.00 97.88 233 THR A N 1
ATOM 1861 C CA . THR A 1 233 ? -4.796 9.237 -1.263 1.00 97.88 233 THR A CA 1
ATOM 1862 C C . THR A 1 233 ? -5.662 9.982 -0.240 1.00 97.88 233 THR A C 1
ATOM 1864 O O . THR A 1 233 ? -6.062 9.384 0.763 1.00 97.88 233 THR A O 1
ATOM 1867 N N . ALA A 1 234 ? -6.027 11.241 -0.506 1.00 97.56 234 ALA A N 1
ATOM 1868 C CA . ALA A 1 234 ? -6.955 11.994 0.342 1.00 97.56 234 ALA A CA 1
ATOM 1869 C C . ALA A 1 234 ? -8.369 11.379 0.350 1.00 97.56 234 ALA A C 1
ATOM 1871 O O . ALA A 1 234 ? -8.967 11.211 1.415 1.00 97.56 234 ALA A O 1
ATOM 1872 N N . ASP A 1 235 ? -8.874 10.948 -0.809 1.00 98.44 235 ASP A N 1
ATOM 1873 C CA . ASP A 1 235 ? -10.169 10.266 -0.915 1.00 98.44 235 ASP A CA 1
ATOM 1874 C C . ASP A 1 235 ? -10.185 8.941 -0.141 1.00 98.44 235 ASP A C 1
ATOM 1876 O O . ASP A 1 235 ? -11.159 8.619 0.542 1.00 98.44 235 ASP A O 1
ATOM 1880 N N . ILE A 1 236 ? -9.107 8.154 -0.219 1.00 98.69 236 ILE A N 1
ATOM 1881 C CA . ILE A 1 236 ? -8.948 6.928 0.574 1.00 98.69 236 ILE A CA 1
ATOM 1882 C C . ILE A 1 236 ? -9.003 7.257 2.069 1.00 98.69 236 ILE A C 1
ATOM 1884 O O . ILE A 1 236 ? -9.680 6.548 2.815 1.00 98.69 236 ILE A O 1
ATOM 1888 N N . ALA A 1 237 ? -8.336 8.329 2.506 1.00 98.25 237 ALA A N 1
ATOM 1889 C CA . ALA A 1 237 ? -8.349 8.749 3.902 1.00 98.25 237 ALA A CA 1
ATOM 1890 C C . ALA A 1 237 ? -9.761 9.121 4.387 1.00 98.25 237 ALA A C 1
ATOM 1892 O O . ALA A 1 237 ? -10.186 8.639 5.441 1.00 98.25 237 ALA A O 1
ATOM 1893 N N . GLU A 1 238 ? -10.527 9.889 3.607 1.00 98.38 238 GLU A N 1
ATOM 1894 C CA . GLU A 1 238 ? -11.915 10.232 3.957 1.00 98.38 238 GLU A CA 1
ATOM 1895 C C . GLU A 1 238 ? -12.810 8.983 3.990 1.00 98.38 238 GLU A C 1
ATOM 1897 O O . GLU A 1 238 ? -13.645 8.824 4.879 1.00 98.38 238 GLU A O 1
ATOM 1902 N N . ARG A 1 239 ? -12.592 8.026 3.080 1.00 98.31 239 ARG A N 1
ATOM 1903 C CA . ARG A 1 239 ? -13.328 6.752 3.067 1.00 98.31 239 ARG A CA 1
ATOM 1904 C C . ARG A 1 239 ? -13.042 5.850 4.268 1.00 98.31 239 ARG A C 1
ATOM 1906 O O . ARG A 1 239 ? -13.847 4.962 4.527 1.00 98.31 239 ARG A O 1
ATOM 1913 N N . CYS A 1 240 ? -11.926 6.047 4.967 1.00 98.31 240 CYS A N 1
ATOM 1914 C CA . CYS A 1 240 ? -11.546 5.305 6.175 1.00 98.31 240 CYS A CA 1
ATOM 1915 C C . CYS A 1 240 ? -11.962 6.017 7.476 1.00 98.31 240 CYS A C 1
ATOM 1917 O O . CYS A 1 240 ? -11.567 5.609 8.570 1.00 98.31 240 CYS A O 1
ATOM 1919 N N . LYS A 1 241 ? -12.726 7.107 7.383 1.00 96.62 241 LYS A N 1
ATOM 1920 C CA . LYS A 1 241 ? -13.130 7.919 8.531 1.00 96.62 241 LYS A CA 1
ATOM 1921 C C . LYS A 1 241 ? -14.153 7.219 9.419 1.00 96.62 241 LYS A C 1
ATOM 1923 O O . LYS A 1 241 ? -15.037 6.508 8.950 1.00 96.62 241 LYS A O 1
ATOM 1928 N N . GLY A 1 242 ? -14.049 7.463 10.725 1.00 93.62 242 GLY A N 1
ATOM 1929 C CA . GLY A 1 242 ? -14.983 6.929 11.724 1.00 93.62 242 GLY A CA 1
ATOM 1930 C C . GLY A 1 242 ? -14.755 5.460 12.093 1.00 93.62 242 GLY A C 1
ATOM 1931 O O . GLY A 1 242 ? -15.579 4.871 12.791 1.00 93.62 242 GLY A O 1
ATOM 1932 N N . VAL A 1 243 ? -13.652 4.856 11.645 1.00 96.38 243 VAL A N 1
ATOM 1933 C CA . VAL A 1 243 ? -13.196 3.559 12.153 1.00 96.38 243 VAL A CA 1
ATOM 1934 C C . VAL A 1 243 ? -12.622 3.772 13.550 1.00 96.38 243 VAL A C 1
ATOM 1936 O O . VAL A 1 243 ? -11.774 4.636 13.751 1.00 96.38 243 VAL A O 1
ATOM 1939 N N . GLU A 1 244 ? -13.082 2.984 14.516 1.00 93.38 244 GLU A N 1
ATOM 1940 C CA . GLU A 1 244 ? -12.643 3.068 15.910 1.00 93.38 244 GLU A CA 1
ATOM 1941 C C . GLU A 1 244 ? -12.296 1.681 16.431 1.00 93.38 244 GLU A C 1
ATOM 1943 O O . GLU A 1 244 ? -12.975 0.696 16.121 1.00 93.38 244 GLU A O 1
ATOM 1948 N N . LEU A 1 245 ? -11.275 1.590 17.276 1.00 92.00 245 LEU A N 1
ATOM 1949 C CA . LEU A 1 245 ? -10.945 0.318 17.899 1.00 92.00 245 LEU A CA 1
ATOM 1950 C C . LEU A 1 245 ? -12.061 -0.124 18.856 1.00 92.00 245 LEU A C 1
ATOM 1952 O O . LEU A 1 245 ? -12.574 0.684 19.639 1.00 92.00 245 LEU A O 1
ATOM 1956 N N . PRO A 1 246 ? -12.441 -1.417 18.839 1.00 87.44 246 PRO A N 1
ATOM 1957 C CA . PRO A 1 246 ? -13.475 -1.915 19.726 1.00 87.44 246 PRO A CA 1
ATOM 1958 C C . PRO A 1 246 ? -13.024 -1.771 21.180 1.00 87.44 246 PRO A C 1
ATOM 1960 O O . PRO A 1 246 ? -11.957 -2.244 21.575 1.00 87.44 246 PRO A O 1
ATOM 1963 N N . LYS A 1 247 ? -13.871 -1.150 22.000 1.00 82.62 247 LYS A N 1
ATOM 1964 C CA . LYS A 1 247 ? -13.687 -1.117 23.450 1.00 82.62 247 LYS A CA 1
ATOM 1965 C C . LYS A 1 247 ? -14.284 -2.393 24.025 1.00 82.62 247 LYS A C 1
ATOM 1967 O O . LYS A 1 247 ? -15.480 -2.636 23.871 1.00 82.62 247 LYS A O 1
ATOM 1972 N N . ALA A 1 248 ? -13.455 -3.217 24.662 1.00 77.62 248 ALA A N 1
ATOM 1973 C CA . ALA A 1 248 ? -13.947 -4.407 25.341 1.00 77.62 248 ALA A CA 1
ATOM 1974 C C . ALA A 1 248 ? -14.958 -3.981 26.423 1.00 77.62 248 ALA A C 1
ATOM 1976 O O . ALA A 1 248 ? -14.625 -3.123 27.249 1.00 77.62 248 ALA A O 1
ATOM 1977 N N . PRO A 1 249 ? -16.187 -4.530 26.434 1.00 80.50 249 PRO A N 1
ATOM 1978 C CA . PRO A 1 249 ? -17.082 -4.305 27.554 1.00 80.50 249 PRO A CA 1
ATOM 1979 C C . PRO A 1 249 ? -16.447 -4.895 28.813 1.00 80.50 249 PRO A C 1
ATOM 1981 O O . PRO A 1 249 ? -15.729 -5.896 28.747 1.00 80.50 249 PRO A O 1
ATOM 1984 N N . ALA A 1 250 ? -16.731 -4.290 29.966 1.00 78.75 250 ALA A N 1
ATOM 1985 C CA . ALA A 1 250 ? -16.313 -4.859 31.238 1.00 78.75 250 ALA A CA 1
ATOM 1986 C C . ALA A 1 250 ? -16.798 -6.314 31.337 1.00 78.75 250 ALA A C 1
ATOM 1988 O O . ALA A 1 250 ? -17.965 -6.605 31.049 1.00 78.75 250 ALA A O 1
ATOM 1989 N N . LEU A 1 251 ? -15.900 -7.216 31.738 1.00 83.44 251 LEU A N 1
ATOM 1990 C CA . LEU A 1 251 ? -16.245 -8.600 32.039 1.00 83.44 251 LEU A CA 1
ATOM 1991 C C . LEU A 1 251 ? -17.309 -8.594 33.136 1.00 83.44 251 LEU A C 1
ATOM 1993 O O . LEU A 1 251 ? -17.050 -8.203 34.272 1.00 83.44 251 LEU A O 1
ATOM 1997 N N . LYS A 1 252 ? -18.527 -8.999 32.780 1.00 84.38 252 LYS A N 1
ATOM 1998 C CA . LYS A 1 252 ? -19.605 -9.182 33.747 1.00 84.38 252 LYS A CA 1
ATOM 1999 C C . LYS A 1 252 ? -19.532 -10.612 34.259 1.00 84.38 252 LYS A C 1
ATOM 2001 O O . LYS A 1 252 ? -19.866 -11.540 33.524 1.00 84.38 252 LYS A O 1
ATOM 2006 N N . TYR A 1 253 ? -19.106 -10.785 35.506 1.00 83.62 253 TYR A N 1
ATOM 2007 C CA . TYR A 1 253 ? -19.249 -12.063 36.191 1.00 83.62 253 TYR A CA 1
ATOM 2008 C C . TYR A 1 253 ? -20.728 -12.262 36.538 1.00 83.62 253 TYR A C 1
ATOM 2010 O O . TYR A 1 253 ? -21.324 -11.439 37.234 1.00 83.62 253 TYR A O 1
ATOM 2018 N N . LYS A 1 254 ? -21.351 -13.315 35.999 1.00 83.94 254 LYS A N 1
ATOM 2019 C CA . LYS A 1 254 ? -22.702 -13.707 36.411 1.00 83.94 254 LYS A CA 1
ATOM 2020 C C . LYS A 1 254 ? -22.579 -14.480 37.718 1.00 83.94 254 LYS A C 1
ATOM 2022 O O . LYS A 1 254 ? -22.228 -15.652 37.675 1.00 83.94 254 LYS A O 1
ATOM 2027 N N . ILE A 1 255 ? -22.871 -13.814 38.831 1.00 82.38 255 ILE A N 1
ATOM 2028 C CA . ILE A 1 255 ? -22.980 -14.455 40.144 1.00 82.38 255 ILE A CA 1
ATOM 2029 C C . ILE A 1 255 ? -24.172 -15.416 40.097 1.00 82.38 255 ILE A C 1
ATOM 2031 O O . ILE A 1 255 ? -25.282 -15.007 39.740 1.00 82.38 255 ILE A O 1
ATOM 2035 N N . ARG A 1 256 ? -23.938 -16.689 40.405 1.00 84.75 256 ARG A N 1
ATOM 2036 C CA . ARG A 1 256 ? -24.973 -17.720 40.543 1.00 84.75 256 ARG A CA 1
ATOM 2037 C C . ARG A 1 256 ? -25.393 -17.831 42.006 1.00 84.75 256 ARG A C 1
ATOM 2039 O O . ARG A 1 256 ? -24.642 -17.433 42.884 1.00 84.75 256 ARG A O 1
ATOM 2046 N N . GLU A 1 257 ? -26.575 -18.382 42.283 1.00 77.06 257 GLU A N 1
ATOM 2047 C CA . GLU A 1 257 ? -27.027 -18.611 43.671 1.00 77.06 257 GLU A CA 1
ATOM 2048 C C . GLU A 1 257 ? -26.034 -19.462 44.481 1.00 77.06 257 GLU A C 1
ATOM 2050 O O . GLU A 1 257 ? -25.804 -19.191 45.651 1.00 77.06 257 GLU A O 1
ATOM 2055 N N . GLU A 1 258 ? -25.379 -20.419 43.825 1.00 79.00 258 GLU A N 1
ATOM 2056 C CA . GLU A 1 258 ? -24.316 -21.270 44.380 1.00 79.00 258 GLU A CA 1
ATOM 2057 C C . GLU A 1 258 ? -23.014 -20.521 44.731 1.00 79.00 258 GLU A C 1
ATOM 2059 O O . GLU A 1 258 ? -22.221 -21.033 45.514 1.00 79.00 258 GLU A O 1
ATOM 2064 N N . ASP A 1 259 ? -22.807 -19.307 44.207 1.00 77.88 259 ASP A N 1
ATOM 2065 C CA . ASP A 1 259 ? -21.650 -18.461 44.537 1.00 77.88 259 ASP A CA 1
ATOM 2066 C C . ASP A 1 259 ? -21.876 -17.632 45.823 1.00 77.88 259 ASP A C 1
ATOM 2068 O O . ASP A 1 259 ? -20.980 -16.904 46.258 1.00 77.88 259 ASP A O 1
ATOM 2072 N N . TRP A 1 260 ? -23.074 -17.696 46.421 1.00 73.50 260 TRP A N 1
ATOM 2073 C CA . TRP A 1 260 ? -23.402 -17.003 47.666 1.00 73.50 260 TRP A CA 1
ATOM 2074 C C . TRP A 1 260 ? -23.185 -17.921 48.872 1.00 73.50 260 TRP A C 1
ATOM 2076 O O . TRP A 1 260 ? -24.007 -18.788 49.161 1.00 73.50 260 TRP A O 1
ATOM 2086 N N . GLU A 1 261 ? -22.134 -17.674 49.653 1.00 73.81 261 GLU A N 1
ATOM 2087 C CA . GLU A 1 261 ? -22.100 -18.140 51.041 1.00 73.81 261 GLU A CA 1
ATOM 2088 C C . GLU A 1 261 ? -22.861 -17.137 51.914 1.00 73.81 261 GLU A C 1
ATOM 2090 O O . GLU A 1 261 ? -22.505 -15.958 52.004 1.00 73.81 261 GLU A O 1
ATOM 2095 N N . SER A 1 262 ? -23.940 -17.589 52.556 1.00 68.75 262 SER A N 1
ATOM 2096 C CA . SER A 1 262 ? -24.624 -16.791 53.569 1.00 68.75 262 SER A CA 1
ATOM 2097 C C . SER A 1 262 ? -23.660 -16.543 54.725 1.00 68.75 262 SER A C 1
ATOM 2099 O O . SER A 1 262 ? -23.275 -17.483 55.420 1.00 68.75 262 SER A O 1
ATOM 2101 N N . TRP A 1 263 ? -23.285 -15.285 54.945 1.00 67.38 263 TRP A N 1
ATOM 2102 C CA . TRP A 1 263 ? -22.505 -14.882 56.110 1.00 67.38 263 TRP A CA 1
ATOM 2103 C C . TRP A 1 263 ? -23.394 -15.020 57.356 1.00 67.38 263 TRP A C 1
ATOM 2105 O O . TRP A 1 263 ? -24.141 -14.109 57.710 1.00 67.38 263 TRP A O 1
ATOM 2115 N N . SER A 1 264 ? -23.403 -16.201 57.970 1.00 68.38 264 SER A N 1
ATOM 2116 C CA . SER A 1 264 ? -24.048 -16.426 59.263 1.00 68.38 264 SER A CA 1
ATOM 2117 C C . SER A 1 264 ? -23.130 -15.885 60.359 1.00 68.38 264 SER A C 1
ATOM 2119 O O . SER A 1 264 ? -22.065 -16.457 60.595 1.00 68.38 264 SER A O 1
ATOM 2121 N N . ALA A 1 265 ? -23.534 -14.755 60.946 1.00 59.84 265 ALA A N 1
ATOM 2122 C CA . ALA A 1 265 ? -22.893 -14.103 62.090 1.00 59.84 265 ALA A CA 1
ATOM 2123 C C . ALA A 1 265 ? -23.052 -14.900 63.394 1.00 59.84 265 ALA A C 1
ATOM 2125 O O . ALA A 1 265 ? -24.077 -15.608 63.530 1.00 59.84 265 ALA A O 1
#

Nearest PDB structures (foldseek):
  2hpi-assembly1_A  TM=8.713E-01  e=1.319E-12  Thermus aquaticus
  3e0d-assembly2_B  TM=8.702E-01  e=1.394E-12  Thermus aquaticus
  4iqj-assembly1_C  TM=8.730E-01  e=2.857E-12  Thermus aquaticus
  5lew-assembly1_A  TM=7.434E-01  e=2.274E-09  Mycobacterium tuberculosis H37Rv
  6pey-assembly4_C  TM=2.692E-01  e=2.930E+00  Escherichia coli

Mean predicted aligned error: 6.18 Å

Secondary structure (DSSP, 8-state):
--SHHHHHHHHHHHTPPP--EEEEEE--TT-S--EEEEEEESSHHHHHHHHHHHHHHHHS-SSS-EE-HHHHHHH-TTEEEE--STTBHHHHHHH-BTTBSS--S---HHHHHHHHHHHHHHHHHHGGGEEEEEE--TT-HHHHHHHHHHHHHHHHH-PPEEEE-----S-GGGHHHHHHHHHHHHT--HHHHHT-GGGGS-----S-HHHHHHHHHHTT--HHHHHHHHHHHHHHHHHTTT--PPPPPP------GGG------